Protein AF-A0AAA9SXL1-F1 (afdb_monomer)

Nearest PDB structures (foldseek):
  8gh6-assembly1_A  TM=6.947E-01  e=5.035E-06  Bombyx mori
  8ibx-assembly1_C  TM=6.798E-01  e=5.685E-06  Bombyx mori
  8c8j-assembly1_A  TM=7.214E-01  e=6.854E-05  Homo sapiens
  8uw3-assembly1_A  TM=7.586E-01  e=1.811E-04  Homo sapiens

Sequence (238 aa):
MGIADHPLCLLRNLYAGQEATVRTGHGTKDWFKIGKGVCQGCILSPCLFNLYSEYIMRNVGLDEAQAGIKIARRNINNLRYTDDTTLMSKSEQELKSLLMKMKEESEKVGLKLNIQKTKIMASGPITSWQIDGDTMETMTDLIFLGSQITADGDCSREIKRQLLLGRKAMTNLDSILKSRDITLLTKVCIVKAMVFPVVMCGHESWTIKKAERRRIDAFEQRYWRRLLRVPWTARRSN

Foldseek 3Di:
DPDDVVVVVVVCVVQPFDKDWDQDPVGIDDIDTDDDAFDPPDPCRQVVQVVVLVVLVVQLVPQVDPFADQDPNDGDQWDDDRPDIDGDGPDPVSSVSSVVSSQVSCVVVPHHDPQAPDADEALDDDDWDDDPNDTHHYDQWDQDPNAIAGNPRACPVRLVVLLVVLVVQCVVCLCVLPDPVDDLVVVVVCSVVGRVCSNCPPVVSDPQDPVSVVVVVVSVVVVVCSSVVNDPPDDDDD

pLDDT: mean 89.35, std 6.6, range [50.59, 96.0]

Secondary structure (DSSP, 8-state):
--S-HHHHHHHHHHHTT-EE--EETTEE---EE--SS--TT-TTHHHHHHHHHHHHHHHTTTTT-S-SEEETTEEE-EEEETTEEEE--SSHHHHHHHHHHHHHHHHHHT----TTT-EE--SS--PPPEETTEEPEE-SEEEETTEEEETT--THHHHHHHHHHHHHHHHHTHHHHH-SSS-HHHHHHHHHHHTHHHHTTTGGG----HHHHHHHHHHHHHHHHHHTT--TT-----

Solvent-accessible surface area (backbone atoms only — not comparable to full-atom values): 14483 Å² total; per-residue (Å²): 125,100,66,65,67,64,66,54,50,54,54,47,60,69,61,53,88,34,69,47,61,58,76,52,100,92,45,71,54,73,76,44,73,58,89,77,85,68,58,86,91,44,89,59,30,64,58,53,50,50,54,52,53,50,53,37,48,58,72,48,37,56,90,76,42,86,56,23,43,78,54,97,92,39,77,44,35,68,49,76,55,93,89,52,71,47,76,42,44,83,46,71,69,46,39,51,51,52,51,53,41,47,45,55,45,31,46,78,76,70,46,77,81,58,61,91,77,49,70,44,72,55,77,60,94,76,79,92,46,69,58,97,84,45,70,52,49,75,44,64,61,47,77,55,97,88,38,59,48,40,39,86,67,60,39,68,63,34,54,54,50,26,51,49,51,23,51,50,49,49,58,76,39,41,69,65,59,66,38,85,88,53,53,69,68,60,48,51,50,50,42,60,68,63,25,46,56,53,43,53,58,67,51,91,78,50,73,79,46,78,70,52,49,53,50,52,52,51,51,52,50,53,49,55,28,56,67,72,69,48,60,88,85,59,90,73,80,134

Radius of gyration: 24.69 Å; Cα contacts (8 Å, |Δi|>4): 203; chains: 1; bounding box: 68×57×62 Å

Structure (mmCIF, N/CA/C/O backbone):
data_AF-A0AAA9SXL1-F1
#
_entry.id   AF-A0AAA9SXL1-F1
#
loop_
_atom_site.group_PDB
_atom_site.id
_atom_site.type_symbol
_atom_site.label_atom_id
_atom_site.label_alt_id
_atom_site.label_comp_id
_atom_site.label_asym_id
_atom_site.label_entity_id
_atom_site.label_seq_id
_atom_site.pdbx_PDB_ins_code
_atom_site.Cartn_x
_atom_site.Cartn_y
_atom_site.Cartn_z
_atom_site.occupancy
_atom_site.B_iso_or_equiv
_atom_site.auth_seq_id
_atom_site.auth_comp_id
_atom_site.auth_asym_id
_atom_site.auth_atom_id
_atom_site.pdbx_PDB_model_num
ATOM 1 N N . MET A 1 1 ? -33.166 4.886 7.037 1.00 53.75 1 MET A N 1
ATOM 2 C CA . MET A 1 1 ? -32.030 4.736 6.099 1.00 53.75 1 MET A CA 1
ATOM 3 C C . MET A 1 1 ? -32.622 4.630 4.704 1.00 53.75 1 MET A C 1
ATOM 5 O O . MET A 1 1 ? -33.442 3.753 4.503 1.00 53.75 1 MET A O 1
ATOM 9 N N . GLY A 1 2 ? -32.317 5.548 3.784 1.00 75.62 2 GLY A N 1
ATOM 10 C CA . GLY A 1 2 ? -32.971 5.646 2.465 1.00 75.62 2 GLY A CA 1
ATOM 11 C C . GLY A 1 2 ? -32.569 4.572 1.443 1.00 75.62 2 GLY A C 1
ATOM 12 O O . GLY A 1 2 ? -32.415 4.891 0.271 1.00 75.62 2 GLY A O 1
ATOM 13 N N . ILE A 1 3 ? -32.343 3.328 1.874 1.00 80.69 3 ILE A N 1
ATOM 14 C CA . ILE A 1 3 ? -32.018 2.190 1.002 1.00 80.69 3 ILE A CA 1
ATOM 15 C C . ILE A 1 3 ? -33.253 1.291 0.943 1.00 80.69 3 ILE A C 1
ATOM 17 O O . ILE A 1 3 ? -33.817 0.970 1.984 1.00 80.69 3 ILE A O 1
ATOM 21 N N . ALA A 1 4 ? -33.670 0.896 -0.261 1.00 88.06 4 ALA A N 1
ATOM 22 C CA . ALA A 1 4 ? -34.795 -0.018 -0.440 1.00 88.06 4 ALA A CA 1
ATOM 23 C C . ALA A 1 4 ? -34.515 -1.397 0.191 1.00 88.06 4 ALA A C 1
ATOM 25 O O . ALA A 1 4 ? -33.375 -1.869 0.202 1.00 88.06 4 ALA A O 1
ATOM 26 N N . ASP A 1 5 ? -35.563 -2.081 0.652 1.00 88.88 5 ASP A N 1
ATOM 27 C CA . ASP A 1 5 ? -35.436 -3.383 1.325 1.00 88.88 5 ASP A CA 1
ATOM 28 C C . ASP A 1 5 ? -34.897 -4.488 0.409 1.00 88.88 5 ASP A C 1
ATOM 30 O O . ASP A 1 5 ? -34.210 -5.409 0.856 1.00 88.88 5 ASP A O 1
ATOM 34 N N . HIS A 1 6 ? -35.171 -4.391 -0.892 1.00 91.88 6 HIS A N 1
ATOM 35 C CA . HIS A 1 6 ? -34.788 -5.409 -1.864 1.00 91.88 6 HIS A CA 1
ATOM 36 C C . HIS A 1 6 ? -33.255 -5.626 -1.951 1.00 91.88 6 HIS A C 1
ATOM 38 O O . HIS A 1 6 ? -32.817 -6.765 -1.764 1.00 91.88 6 HIS A O 1
ATOM 44 N N . PRO A 1 7 ? -32.409 -4.586 -2.127 1.00 88.69 7 PRO A N 1
ATOM 45 C CA . PRO A 1 7 ? -30.951 -4.711 -2.022 1.00 88.69 7 PRO A CA 1
ATOM 46 C C . PRO A 1 7 ? -30.450 -5.327 -0.710 1.00 88.69 7 PRO A C 1
ATOM 48 O O . PRO A 1 7 ? -29.524 -6.138 -0.722 1.00 88.69 7 PRO A O 1
ATOM 51 N N . LEU A 1 8 ? -31.061 -4.971 0.426 1.00 89.31 8 LEU A N 1
ATOM 52 C CA . LEU A 1 8 ? -30.680 -5.520 1.731 1.00 89.31 8 LEU A CA 1
ATOM 53 C C . LEU A 1 8 ? -31.007 -7.011 1.828 1.00 89.31 8 LEU A C 1
ATOM 55 O O . LEU A 1 8 ? -30.216 -7.778 2.375 1.00 89.31 8 LEU A O 1
ATOM 59 N N . CYS A 1 9 ? -32.143 -7.431 1.271 1.00 91.69 9 CYS A N 1
ATOM 60 C CA . CYS A 1 9 ? -32.518 -8.836 1.184 1.00 91.69 9 CYS A CA 1
ATOM 61 C C . CYS A 1 9 ? -31.519 -9.628 0.328 1.00 91.69 9 CYS A C 1
ATOM 63 O O . CYS A 1 9 ? -31.032 -10.664 0.772 1.00 91.69 9 CYS A O 1
ATOM 65 N N . LEU A 1 10 ? -31.135 -9.105 -0.843 1.00 90.81 10 LEU A N 1
ATOM 66 C CA . LEU A 1 10 ? -30.128 -9.738 -1.703 1.00 90.81 10 LEU A CA 1
ATOM 67 C C . LEU A 1 10 ? -28.778 -9.892 -0.994 1.00 90.81 10 LEU A C 1
ATOM 69 O O . LEU A 1 10 ? -28.189 -10.970 -1.027 1.00 90.81 10 LEU A O 1
ATOM 73 N N . LEU A 1 11 ? -28.308 -8.844 -0.312 1.00 90.12 11 LEU A N 1
ATOM 74 C CA . LEU A 1 11 ? -27.062 -8.897 0.456 1.00 90.12 11 LEU A CA 1
ATOM 75 C C . LEU A 1 11 ? -27.144 -9.901 1.609 1.00 90.12 11 LEU A C 1
ATOM 77 O O . LEU A 1 11 ? -26.219 -10.686 1.800 1.00 90.12 11 LEU A O 1
ATOM 81 N N . ARG A 1 12 ? -28.250 -9.921 2.361 1.00 90.88 12 ARG A N 1
ATOM 82 C CA . ARG A 1 12 ? -28.454 -10.908 3.431 1.00 90.88 12 ARG A CA 1
ATOM 83 C C . ARG A 1 12 ? -28.437 -12.327 2.885 1.00 90.88 12 ARG A C 1
ATOM 85 O O . ARG A 1 12 ? -27.736 -13.159 3.441 1.00 90.88 12 ARG A O 1
ATOM 92 N N . ASN A 1 13 ? -29.139 -12.583 1.786 1.00 90.12 13 ASN A N 1
ATOM 93 C CA . ASN A 1 13 ? -29.185 -13.906 1.168 1.00 90.12 13 ASN A CA 1
ATOM 94 C C . ASN A 1 13 ? -27.825 -14.329 0.605 1.00 90.12 13 ASN A C 1
ATOM 96 O O . ASN A 1 13 ? -27.502 -15.509 0.644 1.00 90.12 13 ASN A O 1
ATOM 100 N N . LEU A 1 14 ? -27.012 -13.380 0.127 1.00 88.69 14 LEU A N 1
ATOM 101 C CA . LEU A 1 14 ? -25.657 -13.669 -0.333 1.00 88.69 14 LEU A CA 1
ATOM 102 C C . LEU A 1 14 ? -24.770 -14.193 0.804 1.00 88.69 14 LEU A C 1
ATOM 104 O O . LEU A 1 14 ? -23.972 -15.092 0.563 1.00 88.69 14 LEU A O 1
ATOM 108 N N . TYR A 1 15 ? -24.896 -13.636 2.013 1.00 89.56 15 TYR A N 1
ATOM 109 C CA . TYR A 1 15 ? -24.041 -13.958 3.165 1.00 89.56 15 TYR A CA 1
ATOM 110 C C . TYR A 1 15 ? -24.651 -14.954 4.165 1.00 89.56 15 TYR A C 1
ATOM 112 O O . TYR A 1 15 ? -23.931 -15.503 4.999 1.00 89.56 15 TYR A O 1
ATOM 120 N N . ALA A 1 16 ? -25.956 -15.209 4.108 1.00 91.06 16 ALA A N 1
ATOM 121 C CA . ALA A 1 16 ? -26.626 -16.138 5.009 1.00 91.06 16 ALA A CA 1
ATOM 122 C C . ALA A 1 16 ? -26.302 -17.595 4.652 1.00 91.06 16 ALA A C 1
ATOM 124 O O . ALA A 1 16 ? -26.414 -18.001 3.500 1.00 91.06 16 ALA A O 1
ATOM 125 N N . GLY A 1 17 ? -25.941 -18.396 5.660 1.00 89.88 17 GLY A N 1
ATOM 126 C CA . GLY A 1 17 ? -25.770 -19.844 5.500 1.00 89.88 17 GLY A CA 1
ATOM 127 C C . GLY A 1 17 ? -24.657 -20.249 4.532 1.00 89.88 17 GLY A C 1
ATOM 128 O O . GLY A 1 17 ? -24.742 -21.318 3.938 1.00 89.88 17 GLY A O 1
ATOM 129 N N . GLN A 1 18 ? -23.637 -19.406 4.352 1.00 90.38 18 GLN A N 1
ATOM 130 C CA . GLN A 1 18 ? -22.542 -19.690 3.432 1.00 90.38 18 GLN A CA 1
ATOM 131 C C . GLN A 1 18 ? -21.743 -20.926 3.851 1.00 90.38 18 GLN A C 1
ATOM 133 O O . GLN A 1 18 ? -21.364 -21.086 5.014 1.00 90.38 18 GLN A O 1
ATOM 138 N N . GLU A 1 19 ? -21.412 -21.752 2.864 1.00 93.19 19 GLU A N 1
ATOM 139 C CA . GLU A 1 19 ? -20.510 -22.891 2.991 1.00 93.19 19 GLU A CA 1
ATOM 140 C C . GLU A 1 19 ? -19.410 -22.784 1.933 1.00 93.19 19 GLU A C 1
ATOM 142 O O . GLU A 1 19 ? -19.622 -22.267 0.836 1.00 93.19 19 GLU A O 1
ATOM 147 N N . ALA A 1 20 ? -18.211 -23.246 2.271 1.00 91.44 20 ALA A N 1
ATOM 148 C CA . ALA A 1 20 ? -17.075 -23.284 1.366 1.00 91.44 20 ALA A CA 1
ATOM 149 C C . ALA A 1 20 ? -16.308 -24.595 1.506 1.00 91.44 20 ALA A C 1
ATOM 151 O O . ALA A 1 20 ? -16.396 -25.294 2.510 1.00 91.44 20 ALA A O 1
ATOM 152 N N . THR A 1 21 ? -15.524 -24.911 0.482 1.00 94.00 21 THR A N 1
ATOM 153 C CA . THR A 1 21 ? -14.559 -26.009 0.488 1.00 94.00 21 THR A CA 1
ATOM 154 C C . THR A 1 21 ? -13.267 -25.552 -0.185 1.00 94.00 21 THR A C 1
ATOM 156 O O . THR A 1 21 ? -13.263 -24.639 -1.015 1.00 94.00 21 THR A O 1
ATOM 159 N N . VAL A 1 22 ? -12.148 -26.180 0.176 1.00 93.50 22 VAL A N 1
ATOM 160 C CA . VAL A 1 22 ? -10.843 -25.918 -0.434 1.00 93.50 22 VAL A CA 1
ATOM 161 C C . VAL A 1 22 ? -10.557 -26.979 -1.490 1.00 93.50 22 VAL A C 1
ATOM 163 O O . VAL A 1 22 ? -10.407 -28.161 -1.173 1.00 93.50 22 VAL A O 1
ATOM 166 N N . ARG A 1 23 ? -10.417 -26.548 -2.746 1.00 94.62 23 ARG A N 1
ATOM 167 C CA . ARG A 1 23 ? -9.940 -27.397 -3.843 1.00 94.62 23 ARG A CA 1
ATOM 168 C C . ARG A 1 23 ? -8.426 -27.274 -3.980 1.00 94.62 23 ARG A C 1
ATOM 170 O O . ARG A 1 23 ? -7.906 -26.186 -4.213 1.00 94.62 23 ARG A O 1
ATOM 177 N N . THR A 1 24 ? -7.731 -28.397 -3.861 1.00 94.44 24 THR A N 1
ATOM 178 C CA . THR A 1 24 ? -6.275 -28.512 -4.020 1.00 94.44 24 THR A CA 1
ATOM 179 C C . THR A 1 24 ? -5.938 -29.398 -5.222 1.00 94.44 24 THR A C 1
ATOM 181 O O . THR A 1 24 ? -6.826 -30.030 -5.794 1.00 94.44 24 THR A O 1
ATOM 184 N N . GLY A 1 25 ? -4.656 -29.500 -5.591 1.00 93.25 25 GLY A N 1
ATOM 185 C CA . GLY A 1 25 ? -4.208 -30.451 -6.620 1.00 93.25 25 GLY A CA 1
ATOM 186 C C . GLY A 1 25 ? -4.451 -31.926 -6.263 1.00 93.25 25 GLY A C 1
ATOM 187 O O . GLY A 1 25 ? -4.446 -32.770 -7.150 1.00 93.25 25 GLY A O 1
ATOM 188 N N . HIS A 1 26 ? -4.709 -32.232 -4.986 1.00 93.00 26 HIS A N 1
ATOM 189 C CA . HIS A 1 26 ? -5.001 -33.582 -4.489 1.00 93.00 26 HIS A CA 1
ATOM 190 C C . HIS A 1 26 ? -6.505 -33.855 -4.308 1.00 93.00 26 HIS A C 1
ATOM 192 O O . HIS A 1 26 ? -6.870 -34.902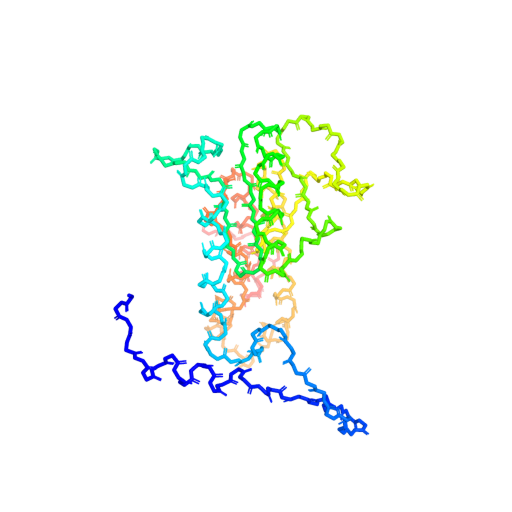 -3.785 1.00 93.00 26 HIS A O 1
ATOM 198 N N . GLY A 1 27 ? -7.377 -32.922 -4.713 1.00 94.06 27 GLY A N 1
ATOM 199 C CA . GLY A 1 27 ? -8.831 -33.054 -4.602 1.00 94.06 27 GLY A CA 1
ATOM 200 C C . GLY A 1 27 ? -9.503 -31.947 -3.787 1.00 94.06 27 GLY A C 1
ATOM 201 O O . GLY A 1 27 ? -8.869 -30.977 -3.350 1.00 94.06 27 GLY A O 1
ATOM 202 N N . THR A 1 28 ? -10.816 -32.093 -3.617 1.00 95.56 28 THR A N 1
ATOM 203 C CA . THR A 1 28 ? -11.690 -31.176 -2.872 1.00 95.56 28 THR A CA 1
ATOM 204 C C . THR A 1 28 ? -11.857 -31.674 -1.440 1.00 95.56 28 THR A C 1
ATOM 206 O O . THR A 1 28 ? -12.103 -32.858 -1.232 1.00 95.56 28 THR A O 1
ATOM 209 N N . LYS A 1 29 ? -11.699 -30.781 -0.459 1.00 94.75 29 LYS A N 1
ATOM 210 C CA . LYS A 1 29 ? -11.903 -31.097 0.963 1.00 94.75 29 LYS A CA 1
ATOM 211 C C . LYS A 1 29 ? -13.389 -31.086 1.345 1.00 94.75 29 LYS A C 1
ATOM 213 O O . LYS A 1 29 ? -14.248 -30.728 0.539 1.00 94.75 29 LYS A O 1
ATOM 218 N N . ASP A 1 30 ? -13.681 -31.424 2.592 1.00 95.50 30 ASP A N 1
ATOM 219 C CA . ASP A 1 30 ? -15.030 -31.313 3.141 1.00 95.50 30 ASP A CA 1
ATOM 220 C C . ASP A 1 30 ? -15.519 -29.860 3.175 1.00 95.50 30 ASP A C 1
ATOM 222 O O . ASP A 1 30 ? -14.735 -28.904 3.250 1.00 95.50 30 ASP A O 1
ATOM 226 N N . TRP A 1 31 ? -16.839 -29.707 3.108 1.00 95.69 31 TRP A N 1
ATOM 227 C CA . TRP A 1 31 ? -17.502 -28.417 3.238 1.00 95.69 31 TRP A CA 1
ATOM 228 C C . TRP A 1 31 ? -17.459 -27.922 4.684 1.00 95.69 31 TRP A C 1
ATOM 230 O O . TRP A 1 31 ? -17.621 -28.690 5.631 1.00 95.69 31 TRP A O 1
ATOM 240 N N . PHE A 1 32 ? -17.274 -26.618 4.855 1.00 94.50 32 PHE A N 1
ATOM 241 C CA . PHE A 1 32 ? -17.325 -25.940 6.144 1.00 94.50 32 PHE A CA 1
ATOM 242 C C . PHE A 1 32 ? -18.140 -24.651 6.041 1.00 94.50 32 PHE A C 1
ATOM 244 O O . PHE A 1 32 ? -18.159 -23.986 5.005 1.00 94.50 32 PHE A O 1
ATOM 251 N N . LYS A 1 33 ? -18.800 -24.274 7.137 1.00 93.75 33 LYS A N 1
ATOM 252 C CA . LYS A 1 33 ? -19.603 -23.047 7.206 1.00 93.75 33 LYS A CA 1
ATOM 253 C C . LYS A 1 33 ? -18.720 -21.812 7.348 1.00 93.75 33 LYS A C 1
ATOM 255 O O . LYS A 1 33 ? -17.809 -21.781 8.176 1.00 93.75 33 LYS A O 1
ATOM 260 N N . ILE A 1 34 ? -19.034 -20.766 6.590 1.00 90.44 34 ILE A N 1
ATOM 261 C CA . ILE A 1 34 ? -18.436 -19.440 6.747 1.00 90.44 34 ILE A CA 1
ATOM 262 C C . ILE A 1 34 ? -19.278 -18.667 7.761 1.00 90.44 34 ILE A C 1
ATOM 264 O O . ILE A 1 34 ? -20.427 -18.323 7.503 1.00 90.44 34 ILE A O 1
ATOM 268 N N . GLY A 1 35 ? -18.701 -18.398 8.935 1.00 86.81 35 GLY A N 1
ATOM 269 C CA . GLY A 1 35 ? -19.389 -17.656 9.997 1.00 86.81 35 GLY A CA 1
ATOM 270 C C . GLY A 1 35 ? -19.151 -16.144 9.979 1.00 86.81 35 GLY A C 1
ATOM 271 O O . GLY A 1 35 ? -19.994 -15.389 10.454 1.00 86.81 35 GLY A O 1
ATOM 272 N N . LYS A 1 36 ? -17.992 -15.687 9.487 1.00 86.62 36 LYS A N 1
ATOM 273 C CA . LYS A 1 36 ? -17.578 -14.276 9.511 1.00 86.62 36 LYS A CA 1
ATOM 274 C C . LYS A 1 36 ? -16.711 -13.944 8.301 1.00 86.62 36 LYS A C 1
ATOM 276 O O . LYS A 1 36 ? -15.930 -14.782 7.856 1.00 86.62 36 LYS A O 1
ATOM 281 N N . GLY A 1 37 ? -16.787 -12.692 7.859 1.00 87.56 37 GLY A N 1
ATOM 282 C CA . GLY A 1 37 ? -15.934 -12.135 6.813 1.00 87.56 37 GLY A CA 1
ATOM 283 C C . GLY A 1 37 ? -16.679 -11.823 5.519 1.00 87.56 37 GLY A C 1
ATOM 284 O O . GLY A 1 37 ? -17.864 -12.105 5.365 1.00 87.56 37 GLY A O 1
ATOM 285 N N . VAL A 1 38 ? -15.954 -11.205 4.591 1.00 89.19 38 VAL A N 1
ATOM 286 C CA . VAL A 1 38 ? -16.432 -10.911 3.239 1.00 89.19 38 VAL A CA 1
ATOM 287 C C . VAL A 1 38 ? -15.886 -11.951 2.253 1.00 89.19 38 VAL A C 1
ATOM 289 O O . VAL A 1 38 ? -14.788 -12.474 2.446 1.00 89.19 38 VAL A O 1
ATOM 292 N N . CYS A 1 39 ? -16.627 -12.266 1.189 1.00 87.94 39 CYS A N 1
ATOM 293 C CA . CYS A 1 39 ? -16.196 -13.240 0.187 1.00 87.94 39 CYS A CA 1
ATOM 294 C C . CYS A 1 39 ? -15.010 -12.708 -0.628 1.00 87.94 39 CYS A C 1
ATOM 296 O O . CYS A 1 39 ? -15.167 -11.842 -1.490 1.00 87.94 39 CYS A O 1
ATOM 298 N N . GLN A 1 40 ? -13.814 -13.249 -0.408 1.00 85.81 40 GLN A N 1
ATOM 299 C CA . GLN A 1 40 ? -12.650 -12.878 -1.213 1.00 85.81 40 GLN A CA 1
ATOM 300 C C . GLN A 1 40 ? -12.898 -13.182 -2.700 1.00 85.81 40 GLN A C 1
ATOM 302 O O . GLN A 1 40 ? -13.374 -14.257 -3.056 1.00 85.81 40 GLN A O 1
ATOM 307 N N . GLY A 1 41 ? -12.610 -12.207 -3.565 1.00 87.50 41 GLY A N 1
ATOM 308 C CA . GLY A 1 41 ? -12.888 -12.279 -5.005 1.00 87.50 41 GLY A CA 1
ATOM 309 C C . GLY A 1 41 ? -14.279 -11.785 -5.425 1.00 87.50 41 GLY A C 1
ATOM 310 O O . GLY A 1 41 ? -14.507 -11.580 -6.614 1.00 87.50 41 GLY A O 1
ATOM 311 N N . CYS A 1 42 ? -15.198 -11.528 -4.488 1.00 89.75 42 CYS A N 1
ATOM 312 C CA . CYS A 1 42 ? -16.480 -10.900 -4.806 1.00 89.75 42 CYS A CA 1
ATOM 313 C C . CYS A 1 42 ? -16.312 -9.391 -5.042 1.00 89.75 42 CYS A C 1
ATOM 315 O O . CYS A 1 42 ? -15.722 -8.686 -4.224 1.00 89.75 42 CYS A O 1
ATOM 317 N N . ILE A 1 43 ? -16.916 -8.881 -6.121 1.00 91.75 43 ILE A N 1
ATOM 318 C CA . ILE A 1 43 ? -16.856 -7.467 -6.537 1.00 91.75 43 ILE A CA 1
ATOM 319 C C . ILE A 1 43 ? -17.394 -6.522 -5.446 1.00 91.75 43 ILE A C 1
ATOM 321 O O . ILE A 1 43 ? -16.907 -5.405 -5.296 1.00 91.75 43 ILE A O 1
ATOM 325 N N . LEU A 1 44 ? -18.370 -6.972 -4.649 1.00 91.12 44 LEU A N 1
ATOM 326 C CA . LEU A 1 44 ? -18.978 -6.169 -3.580 1.00 91.12 44 LEU A CA 1
ATOM 327 C C . LEU A 1 44 ? -18.171 -6.168 -2.279 1.00 91.12 44 LEU A C 1
ATOM 329 O O . LEU A 1 44 ? -18.329 -5.262 -1.462 1.00 91.12 44 LEU A O 1
ATOM 333 N N . SER A 1 45 ? -17.312 -7.166 -2.069 1.00 91.56 45 SER A N 1
ATOM 334 C CA . SER A 1 45 ? -16.619 -7.351 -0.791 1.00 91.56 45 SER A CA 1
ATOM 335 C C . SER A 1 45 ? -15.722 -6.175 -0.391 1.00 91.56 45 SER A C 1
ATOM 337 O O . SER A 1 45 ? -15.789 -5.787 0.775 1.00 91.56 45 SER A O 1
ATOM 339 N N . PRO A 1 46 ? -14.967 -5.528 -1.305 1.00 91.69 46 PRO A N 1
ATOM 340 C CA . PRO A 1 46 ? -14.227 -4.310 -0.973 1.00 91.69 46 PRO A CA 1
ATOM 341 C C . PRO A 1 46 ? -15.128 -3.167 -0.484 1.00 91.69 46 PRO A C 1
ATOM 343 O O . PRO A 1 46 ? -14.798 -2.487 0.483 1.00 91.69 46 PRO A O 1
ATOM 346 N N . CYS A 1 47 ? -16.292 -2.972 -1.113 1.00 91.12 47 CYS A N 1
ATOM 347 C CA . CYS A 1 47 ? -17.232 -1.917 -0.730 1.00 91.12 47 CYS A CA 1
ATOM 348 C C . CYS A 1 47 ? -17.851 -2.188 0.649 1.00 91.12 47 CYS A C 1
ATOM 350 O O . CYS A 1 47 ? -17.895 -1.301 1.501 1.00 91.12 47 CYS A O 1
ATOM 352 N N . LEU A 1 48 ? -18.264 -3.434 0.896 1.00 90.81 48 LEU A N 1
ATOM 353 C CA . LEU A 1 48 ? -18.818 -3.854 2.184 1.00 90.81 48 LEU A CA 1
ATOM 354 C C . LEU A 1 48 ? -17.788 -3.743 3.310 1.00 90.81 48 LEU A C 1
ATOM 356 O O . LEU A 1 48 ? -18.120 -3.270 4.395 1.00 90.81 48 LEU A O 1
ATOM 360 N N . PHE A 1 49 ? -16.537 -4.123 3.045 1.00 90.19 49 PHE A N 1
ATOM 361 C CA . PHE A 1 49 ? -15.454 -3.956 4.006 1.00 90.19 49 PHE A CA 1
ATOM 362 C C . PHE A 1 49 ? -15.204 -2.477 4.318 1.00 90.19 49 PHE A C 1
ATOM 364 O O . PHE A 1 49 ? -15.111 -2.114 5.484 1.00 90.19 49 PHE A O 1
ATOM 371 N N . ASN A 1 50 ? -15.184 -1.603 3.307 1.00 91.25 50 ASN A N 1
ATOM 372 C CA . ASN A 1 50 ? -15.024 -0.164 3.523 1.00 91.25 50 ASN A CA 1
ATOM 373 C C . ASN A 1 50 ? -16.171 0.437 4.346 1.00 91.25 50 ASN A C 1
ATOM 375 O O . ASN A 1 50 ? -15.910 1.231 5.245 1.00 91.25 50 ASN A O 1
ATOM 379 N N . LEU A 1 51 ? -17.423 0.045 4.077 1.00 90.38 51 LEU A N 1
ATOM 380 C CA . LEU A 1 51 ? -18.586 0.479 4.860 1.00 90.38 51 LEU A CA 1
ATOM 381 C C . LEU A 1 51 ? -18.438 0.079 6.333 1.00 90.38 51 LEU A C 1
ATOM 383 O O . LEU A 1 51 ? -18.696 0.871 7.236 1.00 90.38 51 LEU A O 1
ATOM 387 N N . TYR A 1 52 ? -18.009 -1.157 6.563 1.00 89.38 52 TYR A N 1
ATOM 388 C CA . TYR A 1 52 ? -17.823 -1.707 7.893 1.00 89.38 52 TYR A CA 1
ATOM 389 C C . TYR A 1 52 ? -16.662 -1.036 8.643 1.00 89.38 52 TYR A C 1
ATOM 391 O O . TYR A 1 52 ? -16.816 -0.638 9.795 1.00 89.38 52 TYR A O 1
ATOM 399 N N . SER A 1 53 ? -15.528 -0.827 7.976 1.00 90.00 53 SER A N 1
ATOM 400 C CA . SER A 1 53 ? -14.395 -0.078 8.526 1.00 90.00 53 SER A CA 1
ATOM 401 C C . SER A 1 53 ? -14.774 1.369 8.835 1.00 90.00 53 SER A C 1
ATOM 403 O O . SER A 1 53 ? -14.397 1.893 9.876 1.00 90.00 53 SER A O 1
ATOM 405 N N . GLU A 1 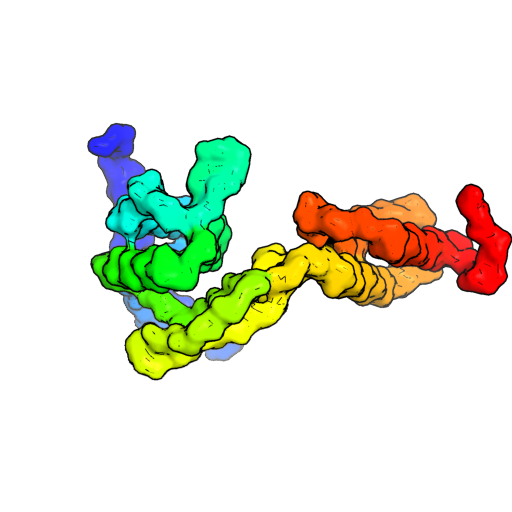54 ? -15.555 2.025 7.977 1.00 90.31 54 GLU A N 1
ATOM 406 C CA . GLU A 1 54 ? -16.052 3.381 8.223 1.00 90.31 54 GLU A CA 1
ATOM 407 C C . GLU A 1 54 ? -16.986 3.451 9.439 1.00 90.31 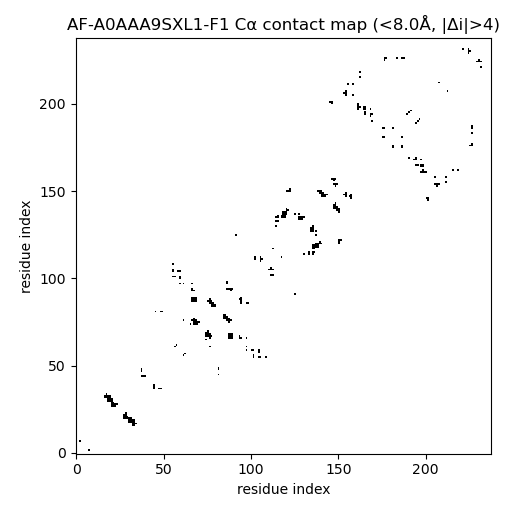54 GLU A C 1
ATOM 409 O O . GLU A 1 54 ? -16.884 4.389 10.226 1.00 90.31 54 GLU A O 1
ATOM 414 N N . TYR A 1 55 ? -17.842 2.444 9.642 1.00 91.06 55 TYR A N 1
ATOM 415 C CA . TYR A 1 55 ? -18.666 2.338 10.848 1.00 91.06 55 TYR A CA 1
ATOM 416 C C . TYR A 1 55 ? -17.810 2.307 12.125 1.00 91.06 55 TYR A C 1
ATOM 418 O O . TYR A 1 55 ? -18.076 3.068 13.054 1.00 91.06 55 TYR A O 1
ATOM 426 N N . ILE A 1 56 ? -16.738 1.505 12.144 1.00 90.25 56 ILE A N 1
ATOM 427 C CA . ILE A 1 56 ? -15.797 1.461 13.276 1.00 90.25 56 ILE A CA 1
ATOM 428 C C . ILE A 1 56 ? -15.164 2.837 13.491 1.00 90.25 56 ILE A C 1
ATOM 430 O O . ILE A 1 56 ? -15.167 3.350 14.605 1.00 90.25 56 ILE A O 1
ATOM 434 N N . MET A 1 57 ? -14.656 3.468 12.430 1.00 88.56 57 MET A N 1
ATOM 435 C CA . MET A 1 57 ? -13.933 4.742 12.542 1.00 88.56 57 MET A CA 1
ATOM 436 C C . MET A 1 57 ? -14.808 5.885 13.062 1.00 88.56 57 MET A C 1
ATOM 438 O O . MET A 1 57 ? -14.325 6.729 13.819 1.00 88.56 57 MET A O 1
ATOM 442 N N . ARG A 1 58 ? -16.099 5.890 12.710 1.00 89.31 58 ARG A N 1
ATOM 443 C CA . ARG A 1 58 ? -17.073 6.843 13.259 1.00 89.31 58 ARG A CA 1
ATOM 444 C C . ARG A 1 58 ? -17.313 6.618 14.745 1.00 89.31 58 ARG A C 1
ATOM 446 O O . ARG A 1 58 ? -17.336 7.586 15.496 1.00 89.31 58 ARG A O 1
ATOM 453 N N . ASN A 1 59 ? -17.415 5.363 15.177 1.00 89.69 59 ASN A N 1
ATOM 454 C CA . ASN A 1 59 ? -17.607 5.036 16.590 1.00 89.69 59 ASN A CA 1
ATOM 455 C C . AS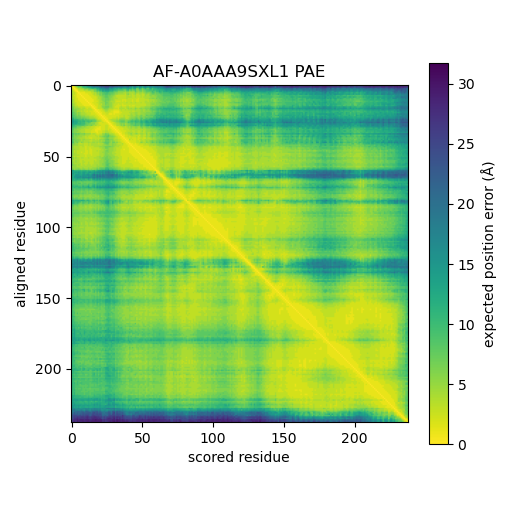N A 1 59 ? -16.364 5.320 17.444 1.00 89.69 59 ASN A C 1
ATOM 457 O O . ASN A 1 59 ? -16.494 5.691 18.605 1.00 89.69 59 ASN A O 1
ATOM 461 N N . VAL A 1 60 ? -15.161 5.226 16.866 1.00 87.12 60 VAL A N 1
ATOM 462 C CA . VAL A 1 60 ? -13.915 5.652 17.534 1.00 87.12 60 VAL A CA 1
ATOM 463 C C . VAL A 1 60 ? -13.930 7.161 17.838 1.00 87.12 60 VAL A C 1
ATOM 465 O O . VAL A 1 60 ? -13.201 7.623 18.721 1.00 87.12 60 VAL A O 1
ATOM 468 N N . GLY A 1 61 ? -14.759 7.938 17.130 1.00 82.19 61 GLY A N 1
ATOM 469 C CA . GLY A 1 61 ? -14.873 9.384 17.309 1.00 82.19 61 GLY A CA 1
ATOM 470 C C . GLY A 1 61 ? -13.663 10.138 16.758 1.00 82.19 61 GLY A C 1
ATOM 471 O O . GLY A 1 61 ? -13.255 11.153 17.319 1.00 82.19 61 GLY A O 1
ATOM 472 N N . LEU A 1 62 ? -13.048 9.632 15.680 1.00 75.69 62 LEU A N 1
ATOM 473 C CA . LEU A 1 62 ? -11.859 10.252 15.085 1.00 75.69 62 LEU A CA 1
ATOM 474 C C . LEU A 1 62 ? -12.128 11.667 14.561 1.00 75.69 62 LEU A C 1
ATOM 476 O O . LEU A 1 62 ? -11.238 12.508 14.639 1.00 75.69 62 LEU A O 1
ATOM 480 N N . ASP A 1 63 ? -13.332 11.951 14.070 1.00 71.56 63 ASP A N 1
ATOM 481 C CA . ASP A 1 63 ? -13.682 13.280 13.552 1.00 71.56 63 ASP A CA 1
ATOM 482 C C . ASP A 1 63 ? -13.749 14.344 14.662 1.00 71.56 63 ASP A C 1
ATOM 484 O O . ASP A 1 63 ? -13.462 15.518 14.426 1.00 71.56 63 ASP A O 1
ATOM 488 N N . GLU A 1 64 ? -14.072 13.926 15.886 1.00 71.75 64 GLU A N 1
ATOM 489 C CA . GLU A 1 64 ? -14.149 14.783 17.075 1.00 71.75 64 GLU A CA 1
ATOM 490 C C . GLU A 1 64 ? -12.827 14.820 17.856 1.00 71.75 64 GLU A C 1
ATOM 492 O O . GLU A 1 64 ? -12.607 15.688 18.706 1.00 71.75 64 GLU A O 1
ATOM 497 N N . ALA A 1 65 ? -11.916 13.886 17.572 1.00 73.19 65 ALA A N 1
ATOM 498 C CA . ALA A 1 65 ? -10.633 13.808 18.241 1.00 73.19 65 ALA A CA 1
ATOM 499 C C . ALA A 1 65 ? -9.752 15.016 17.878 1.00 73.19 65 ALA A C 1
ATOM 501 O O . ALA A 1 65 ? -9.421 15.259 16.716 1.00 73.19 65 ALA A O 1
ATOM 502 N N . GLN A 1 66 ? -9.285 15.740 18.901 1.00 76.50 66 GLN A N 1
ATOM 503 C CA . GLN A 1 66 ? -8.264 16.782 18.723 1.00 76.50 66 GLN A CA 1
ATOM 504 C C . GLN A 1 66 ? -6.893 16.208 18.331 1.00 76.50 66 GLN A C 1
ATOM 506 O O . GLN A 1 66 ? -6.064 16.926 17.770 1.00 76.50 66 GLN A O 1
ATOM 511 N N . ALA A 1 67 ? -6.677 14.917 18.602 1.00 85.69 67 ALA A N 1
ATOM 512 C CA . ALA A 1 67 ? -5.496 14.165 18.203 1.00 85.69 67 ALA A CA 1
ATOM 513 C C . ALA A 1 67 ? -5.376 14.101 16.672 1.00 85.69 67 ALA A C 1
ATOM 515 O O . ALA A 1 67 ? -6.379 13.972 15.965 1.00 85.69 67 ALA A O 1
ATOM 516 N N . GLY A 1 68 ? -4.150 14.198 16.157 1.00 90.19 68 GLY A N 1
ATOM 517 C CA . GLY A 1 68 ? -3.877 14.243 14.721 1.00 90.19 68 GLY A CA 1
ATOM 518 C C . GLY A 1 68 ? -2.828 15.272 14.306 1.00 90.19 68 GLY A C 1
ATOM 519 O O . GLY A 1 68 ? -2.261 16.020 15.108 1.00 90.19 68 GLY A O 1
ATOM 520 N N . ILE A 1 69 ? -2.565 15.312 13.003 1.00 91.00 69 ILE A N 1
ATOM 521 C CA . ILE A 1 69 ? -1.645 16.242 12.353 1.00 91.00 69 ILE A CA 1
ATOM 522 C C . ILE A 1 69 ? -2.461 17.232 11.519 1.00 91.00 69 ILE A C 1
ATOM 524 O O . ILE A 1 69 ? -3.263 16.846 10.671 1.00 91.00 69 ILE A O 1
ATOM 528 N N . LYS A 1 70 ? -2.240 18.535 11.728 1.00 91.31 70 LYS A N 1
ATOM 529 C CA . LYS A 1 70 ? -2.912 19.583 10.947 1.00 91.31 70 LYS A CA 1
ATOM 530 C C . LYS A 1 70 ? -2.184 19.800 9.620 1.00 91.31 70 LYS A C 1
ATOM 532 O O . LYS A 1 70 ? -1.069 20.311 9.622 1.00 91.31 70 LYS A O 1
ATOM 537 N N . ILE A 1 71 ? -2.837 19.484 8.504 1.00 90.06 71 ILE A N 1
ATOM 538 C CA . ILE A 1 71 ? -2.343 19.711 7.138 1.00 90.06 71 ILE A CA 1
ATOM 539 C C . ILE A 1 71 ? -3.378 20.540 6.380 1.00 90.06 71 ILE A C 1
ATOM 541 O O . ILE A 1 71 ? -4.552 20.186 6.345 1.00 90.06 71 ILE A O 1
ATOM 545 N N . ALA A 1 72 ? -2.965 21.668 5.790 1.00 89.00 72 ALA A N 1
ATOM 546 C CA . ALA A 1 72 ? -3.841 22.546 5.001 1.00 89.00 72 ALA A CA 1
ATOM 547 C C . ALA A 1 72 ? -5.200 22.852 5.682 1.00 89.00 72 ALA A C 1
ATOM 549 O O . ALA A 1 72 ? -6.256 22.794 5.056 1.00 89.00 72 ALA A O 1
ATOM 550 N N . ARG A 1 73 ? -5.164 23.174 6.988 1.00 86.88 73 ARG A N 1
ATOM 551 C CA . ARG A 1 73 ? -6.327 23.448 7.869 1.00 86.88 73 ARG A CA 1
ATOM 552 C C . ARG A 1 73 ? -7.228 22.249 8.197 1.00 86.88 73 ARG A C 1
ATOM 554 O O . ARG A 1 73 ? -8.198 22.427 8.925 1.00 86.88 73 ARG A O 1
ATOM 561 N N . ARG A 1 74 ? -6.908 21.042 7.732 1.00 88.62 74 ARG A N 1
ATOM 562 C CA . ARG A 1 74 ? -7.607 19.804 8.101 1.00 88.62 74 ARG A CA 1
ATOM 563 C C . ARG A 1 74 ? -6.809 19.043 9.149 1.00 88.62 74 ARG A C 1
ATOM 565 O O . ARG A 1 74 ? -5.583 19.015 9.079 1.00 88.62 74 ARG A O 1
ATOM 572 N N . ASN A 1 75 ? -7.492 18.450 10.121 1.00 89.31 75 ASN A N 1
ATOM 573 C CA . ASN A 1 75 ? -6.864 17.518 11.050 1.00 89.31 75 ASN A CA 1
ATOM 574 C C . ASN A 1 75 ? -6.869 16.123 10.419 1.00 89.31 75 ASN A C 1
ATOM 576 O O . ASN A 1 75 ? -7.921 15.655 9.992 1.00 89.31 75 ASN A O 1
ATOM 580 N N . ILE A 1 76 ? -5.707 15.487 10.326 1.00 91.62 76 ILE A N 1
ATOM 581 C CA . ILE A 1 76 ? -5.553 14.141 9.777 1.00 91.62 76 ILE A CA 1
ATOM 582 C C . ILE A 1 76 ? -4.985 13.258 10.880 1.00 91.62 76 ILE A C 1
ATOM 584 O O . ILE A 1 76 ? -3.855 13.458 11.320 1.00 91.62 76 ILE A O 1
ATOM 588 N N . ASN A 1 77 ? -5.769 12.283 11.325 1.00 92.50 77 ASN A N 1
ATOM 589 C CA . ASN A 1 77 ? -5.377 11.339 12.374 1.00 92.50 77 ASN A CA 1
ATOM 590 C C . ASN A 1 77 ? -5.340 9.885 11.903 1.00 92.50 77 ASN A C 1
ATOM 592 O O . ASN A 1 77 ? -4.830 9.031 12.623 1.00 92.50 77 ASN A O 1
ATOM 596 N N . ASN A 1 78 ? -5.839 9.604 10.697 1.00 91.50 78 ASN A N 1
ATOM 597 C CA . ASN A 1 78 ? -5.787 8.283 10.101 1.00 91.50 78 ASN A CA 1
ATOM 598 C C . ASN A 1 78 ? -5.592 8.339 8.578 1.00 91.50 78 ASN A C 1
ATOM 600 O O . ASN A 1 78 ? -6.058 9.267 7.917 1.00 91.50 78 ASN A O 1
ATOM 604 N N . LEU A 1 79 ? -4.921 7.325 8.036 1.00 90.88 79 LEU A N 1
ATOM 605 C CA . LEU A 1 79 ? -4.908 6.963 6.620 1.00 90.88 79 LEU A CA 1
ATOM 606 C C . LEU A 1 79 ? -5.327 5.502 6.517 1.00 90.88 79 LEU A C 1
ATOM 608 O O . LEU A 1 79 ? -4.917 4.682 7.337 1.00 90.88 79 LEU A O 1
ATOM 612 N N . ARG A 1 80 ? -6.157 5.183 5.529 1.00 90.12 80 ARG A N 1
ATOM 613 C CA . ARG A 1 80 ? -6.756 3.857 5.382 1.00 90.12 80 ARG A CA 1
ATOM 614 C C . ARG A 1 80 ? -6.619 3.398 3.943 1.00 90.12 80 ARG A C 1
ATOM 616 O O . ARG A 1 80 ? -7.047 4.103 3.030 1.00 90.12 80 ARG A O 1
ATOM 623 N N . TYR A 1 81 ? -6.040 2.223 3.754 1.00 87.31 81 TYR A N 1
ATOM 624 C CA . TYR A 1 81 ? -5.990 1.542 2.471 1.00 87.31 81 TYR A CA 1
ATOM 625 C C . TYR A 1 81 ? -6.276 0.067 2.711 1.00 87.31 81 TYR A C 1
ATOM 627 O O . TYR A 1 81 ? -5.509 -0.597 3.393 1.00 87.31 81 TYR A O 1
ATOM 635 N N . THR A 1 82 ? -7.401 -0.421 2.186 1.00 82.06 82 THR A N 1
ATOM 636 C CA . THR A 1 82 ? -7.910 -1.764 2.505 1.00 82.06 82 THR A CA 1
ATOM 637 C C . THR A 1 82 ? -7.931 -2.004 4.023 1.00 82.06 82 THR A C 1
ATOM 639 O O . THR A 1 82 ? -8.553 -1.234 4.754 1.00 82.06 82 THR A O 1
ATOM 642 N N . ASP A 1 83 ? -7.295 -3.071 4.490 1.00 80.31 83 ASP A N 1
ATOM 643 C CA . ASP A 1 83 ? -7.093 -3.456 5.882 1.00 80.31 83 ASP A CA 1
ATOM 644 C C . ASP A 1 83 ? -5.943 -2.708 6.581 1.00 80.31 83 ASP A C 1
ATOM 646 O O . ASP A 1 83 ? -5.900 -2.685 7.813 1.00 80.31 83 ASP A O 1
ATOM 650 N N . ASP A 1 84 ? -5.056 -2.041 5.839 1.00 85.94 84 ASP A N 1
ATOM 651 C CA . ASP A 1 84 ? -3.985 -1.231 6.414 1.00 85.94 84 ASP A CA 1
ATOM 652 C C . ASP A 1 84 ? -4.542 0.107 6.917 1.00 85.94 84 ASP A C 1
ATOM 654 O O . ASP A 1 84 ? -5.003 0.965 6.156 1.00 85.94 84 ASP A O 1
ATOM 658 N N . THR A 1 85 ? -4.473 0.307 8.234 1.00 90.44 85 THR A N 1
ATOM 659 C CA . THR A 1 85 ? -4.809 1.577 8.885 1.00 90.44 85 THR A CA 1
ATOM 660 C C . THR A 1 85 ? -3.575 2.160 9.554 1.00 90.44 85 THR A C 1
ATOM 662 O O . THR A 1 85 ? -2.951 1.530 10.406 1.00 90.44 85 THR A O 1
ATOM 665 N N . THR A 1 86 ? -3.242 3.394 9.200 1.00 92.25 86 THR A N 1
ATOM 666 C CA . THR A 1 86 ? -2.179 4.176 9.830 1.00 92.25 86 THR A CA 1
ATOM 667 C C . THR A 1 86 ? -2.807 5.247 10.696 1.00 92.25 86 THR A C 1
ATOM 669 O O . THR A 1 86 ? -3.529 6.091 10.179 1.00 92.25 86 THR A O 1
ATOM 672 N N . LEU A 1 87 ? -2.511 5.238 11.993 1.00 93.06 87 LEU A N 1
ATOM 673 C CA . LEU A 1 87 ? -2.888 6.307 12.915 1.00 93.06 87 LEU A CA 1
ATOM 674 C C . LEU A 1 87 ? -1.736 7.305 13.054 1.00 93.06 87 LEU A C 1
ATOM 676 O O . LEU A 1 87 ? -0.568 6.926 13.007 1.00 93.06 87 LEU A O 1
ATOM 680 N N . MET A 1 88 ? -2.060 8.583 13.223 1.00 92.69 88 MET A N 1
ATOM 681 C CA . MET A 1 88 ? -1.077 9.662 13.319 1.00 92.69 88 MET A CA 1
ATOM 682 C C . MET A 1 88 ? -1.477 10.653 14.406 1.00 92.69 88 MET A C 1
ATOM 684 O O . MET A 1 88 ? -2.639 11.042 14.499 1.00 92.69 88 MET A O 1
ATOM 688 N N . SER A 1 89 ? -0.504 11.107 15.194 1.00 93.00 89 SER A N 1
ATOM 689 C CA . SER A 1 89 ? -0.682 12.223 16.123 1.00 93.00 89 SER A CA 1
ATOM 690 C C . SER A 1 89 ? 0.627 12.968 16.363 1.00 93.00 89 SER A C 1
ATOM 692 O O . SER A 1 89 ? 1.694 12.513 15.954 1.00 93.00 89 SER A O 1
ATOM 694 N N . LYS A 1 90 ? 0.542 14.123 17.028 1.00 92.00 90 LYS A N 1
ATOM 695 C CA . LYS A 1 90 ? 1.706 14.938 17.413 1.00 92.00 90 LYS A CA 1
ATOM 696 C C . LYS A 1 90 ? 2.392 14.444 18.680 1.00 92.00 90 LYS A C 1
ATOM 698 O O . LYS A 1 90 ? 3.574 14.718 18.861 1.00 92.00 90 LYS A O 1
ATOM 703 N N . SER A 1 91 ? 1.654 13.762 19.551 1.00 90.00 91 SER A N 1
ATOM 704 C CA . SER A 1 91 ? 2.184 13.178 20.779 1.00 90.00 91 SER A CA 1
ATOM 705 C C . SER A 1 91 ? 1.966 11.672 20.828 1.00 90.00 91 SER A C 1
ATOM 707 O O . SER A 1 91 ? 0.999 11.128 20.288 1.00 90.00 91 SER A O 1
ATOM 709 N N . GLU A 1 92 ? 2.876 11.005 21.525 1.00 89.62 92 GLU A N 1
ATOM 710 C CA . GLU A 1 92 ? 2.820 9.572 21.789 1.00 89.62 92 GLU A CA 1
ATOM 711 C C . GLU A 1 92 ? 1.591 9.205 22.640 1.00 89.62 92 GLU A C 1
ATOM 713 O O . GLU A 1 92 ? 0.922 8.213 22.360 1.00 89.62 92 GLU A O 1
ATOM 718 N N . GLN A 1 93 ? 1.211 10.053 23.601 1.00 89.06 93 GLN A N 1
ATOM 719 C CA . GLN A 1 93 ? 0.029 9.863 24.444 1.00 89.06 93 GLN A CA 1
ATOM 720 C C . GLN A 1 93 ? -1.272 9.881 23.631 1.00 89.06 93 GLN A C 1
ATOM 722 O O . GLN A 1 93 ? -2.131 9.016 23.812 1.00 89.06 93 GLN A O 1
ATOM 727 N N . GLU A 1 94 ? -1.420 10.841 22.717 1.00 91.06 94 GLU A N 1
ATOM 728 C CA . GLU A 1 94 ? -2.582 10.907 21.827 1.00 91.06 94 GLU A CA 1
ATOM 729 C C . GLU A 1 94 ? -2.635 9.704 20.885 1.00 91.06 94 GLU A C 1
ATOM 731 O O . GLU A 1 94 ? -3.692 9.096 20.734 1.00 91.06 94 GLU A O 1
ATOM 736 N N . LEU A 1 95 ? -1.502 9.325 20.284 1.00 91.69 95 LEU A N 1
ATOM 737 C CA . LEU A 1 95 ? -1.438 8.173 19.384 1.00 91.69 95 LEU A CA 1
ATOM 738 C C . LEU A 1 95 ? -1.800 6.870 20.117 1.00 91.69 95 LEU A C 1
ATOM 740 O O . LEU A 1 95 ? -2.571 6.066 19.590 1.00 91.69 95 LEU A O 1
ATOM 744 N N . LYS A 1 96 ? -1.329 6.694 21.358 1.00 90.38 96 LYS A N 1
ATOM 745 C CA . LYS A 1 96 ? -1.705 5.560 22.214 1.00 90.38 96 LYS A CA 1
ATOM 746 C C . LYS A 1 96 ? -3.202 5.554 22.529 1.00 90.38 96 LYS A C 1
ATOM 748 O O . LYS A 1 96 ? -3.838 4.508 22.444 1.00 90.38 96 LYS A O 1
ATOM 753 N N . SER A 1 97 ? -3.780 6.713 22.847 1.00 90.19 97 SER A N 1
ATOM 754 C CA . SER A 1 97 ? -5.223 6.853 23.086 1.00 90.19 97 SER A CA 1
ATOM 755 C C . SER A 1 97 ? -6.049 6.472 21.851 1.00 90.19 97 SER A C 1
ATOM 757 O O . SER A 1 97 ? -6.993 5.688 21.959 1.00 90.19 97 SER A O 1
ATOM 759 N N . LEU A 1 98 ? -5.657 6.953 20.665 1.00 91.31 98 LEU A N 1
ATOM 760 C CA . LEU A 1 98 ? -6.306 6.602 19.397 1.00 91.31 98 LEU A CA 1
ATOM 761 C C . LEU A 1 98 ? -6.260 5.094 19.129 1.00 91.31 98 LEU A C 1
ATOM 763 O O . LEU A 1 98 ? -7.278 4.501 18.774 1.00 91.31 98 LEU A O 1
ATOM 767 N N . LEU A 1 99 ? -5.099 4.469 19.335 1.00 91.62 99 LEU A N 1
ATOM 768 C CA . LEU A 1 99 ? -4.913 3.037 19.118 1.00 91.62 99 LEU A CA 1
ATOM 769 C C . LEU A 1 99 ? -5.769 2.191 20.071 1.00 91.62 99 LEU A C 1
ATOM 771 O O . LEU A 1 99 ? -6.399 1.231 19.633 1.00 91.62 99 LEU A O 1
ATOM 775 N N . MET A 1 100 ? -5.849 2.570 21.351 1.00 90.62 100 MET A N 1
ATOM 776 C CA . MET A 1 100 ? -6.679 1.867 22.337 1.00 90.62 100 MET A CA 1
ATOM 777 C C . MET A 1 100 ? -8.173 1.972 22.020 1.00 90.62 100 MET A C 1
ATOM 779 O O . MET A 1 100 ? -8.873 0.964 22.068 1.00 90.62 100 MET A O 1
ATOM 783 N N . LYS A 1 101 ? -8.657 3.157 21.626 1.00 91.19 101 LYS A N 1
ATOM 784 C CA . LYS A 1 101 ? -10.053 3.327 21.190 1.00 91.19 101 LYS A CA 1
ATOM 785 C C . LYS A 1 101 ? -10.356 2.519 19.931 1.00 91.19 101 LYS A C 1
ATOM 787 O O . LYS A 1 101 ? -11.379 1.848 19.861 1.00 91.19 101 LYS A O 1
ATOM 792 N N . MET A 1 102 ? -9.451 2.547 18.948 1.00 91.62 102 MET A N 1
ATOM 793 C CA . MET A 1 102 ? -9.591 1.749 17.729 1.00 91.62 102 MET A CA 1
ATOM 794 C C . MET A 1 102 ? -9.670 0.258 18.048 1.00 91.62 102 MET A C 1
ATOM 796 O O . MET A 1 102 ? -10.499 -0.440 17.464 1.00 91.62 102 MET A O 1
ATOM 800 N N . LYS A 1 103 ? -8.838 -0.227 18.974 1.00 92.00 103 LYS A N 1
ATOM 801 C CA . LYS A 1 103 ? -8.876 -1.611 19.442 1.00 92.00 103 LYS A CA 1
ATOM 802 C C . LYS A 1 103 ? -10.246 -1.958 20.029 1.00 92.00 103 LYS A C 1
ATOM 804 O O . LYS A 1 103 ? -10.860 -2.919 19.577 1.00 92.00 103 LYS A O 1
ATOM 809 N N . GLU A 1 104 ? -10.727 -1.159 20.979 1.00 92.31 104 GLU A N 1
ATOM 810 C CA . GLU A 1 104 ? -11.997 -1.396 21.671 1.00 92.31 104 GLU A CA 1
ATOM 811 C C . GLU A 1 104 ? -13.185 -1.440 20.694 1.00 92.31 104 GLU A C 1
ATOM 813 O O . GLU A 1 104 ? -13.973 -2.387 20.705 1.00 92.31 104 GLU A O 1
ATOM 818 N N . GLU A 1 105 ? -13.293 -0.457 19.795 1.00 92.62 105 GLU A N 1
ATOM 819 C CA . GLU A 1 105 ? -14.379 -0.402 18.806 1.00 92.62 105 GLU A CA 1
ATOM 820 C C . GLU A 1 105 ? -14.287 -1.515 17.756 1.00 92.62 105 GLU A C 1
ATOM 822 O O . GLU A 1 105 ? -15.308 -2.055 17.324 1.00 92.62 105 GLU A O 1
ATOM 827 N N . SER A 1 106 ? -13.071 -1.907 17.367 1.00 91.69 106 SER A N 1
ATOM 828 C CA . SER A 1 106 ? -12.862 -3.033 16.448 1.00 91.69 106 SER A CA 1
ATOM 829 C C . SER A 1 106 ? -13.298 -4.358 17.080 1.00 91.69 106 SER A C 1
ATOM 831 O O . SER A 1 106 ? -13.949 -5.177 16.426 1.00 91.69 106 SER A O 1
ATOM 833 N N . GLU A 1 107 ? -12.998 -4.563 18.365 1.00 92.31 107 GLU A N 1
ATOM 834 C CA . GLU A 1 107 ? -13.359 -5.782 19.093 1.00 92.31 107 GLU A CA 1
ATOM 835 C C . GLU A 1 107 ? -14.874 -5.933 19.260 1.00 92.31 107 GLU A C 1
ATOM 837 O O . GLU A 1 107 ? -15.386 -7.044 19.096 1.00 92.31 107 GLU A O 1
ATOM 842 N N . LYS A 1 108 ? -15.605 -4.828 19.479 1.00 91.69 108 LYS A N 1
ATOM 843 C CA . LYS A 1 108 ? -17.083 -4.812 19.561 1.00 91.69 108 LYS A CA 1
ATOM 844 C C . LYS A 1 108 ? -17.750 -5.398 18.323 1.00 91.69 108 LYS A C 1
ATOM 846 O O . LYS A 1 108 ? -18.814 -6.006 18.419 1.00 91.69 108 LYS A O 1
ATOM 851 N N . VAL A 1 109 ? -17.123 -5.237 17.162 1.00 88.19 109 VAL A N 1
ATOM 852 C CA . VAL A 1 109 ? -17.649 -5.756 15.897 1.00 88.19 109 VAL A CA 1
ATOM 853 C C . VAL A 1 109 ? -16.997 -7.086 15.486 1.00 88.19 109 VAL A C 1
ATOM 855 O O . VAL A 1 109 ? -17.470 -7.759 14.574 1.00 88.19 109 VAL A O 1
ATOM 858 N N . GLY A 1 110 ? -15.989 -7.551 16.228 1.00 88.31 110 GLY A N 1
ATOM 859 C CA . GLY A 1 110 ? -15.350 -8.852 16.036 1.00 88.31 110 GLY A CA 1
ATOM 860 C C . GLY A 1 110 ? -14.087 -8.826 15.174 1.00 88.31 110 GLY A C 1
ATOM 861 O O . GLY A 1 110 ? -13.669 -9.888 14.705 1.00 88.31 110 GLY A O 1
ATOM 862 N N . LEU A 1 111 ? -13.476 -7.654 14.981 1.00 88.81 111 LEU A N 1
ATOM 863 C CA . LEU A 1 111 ? -12.130 -7.508 14.429 1.00 88.81 111 LEU A CA 1
ATOM 864 C C . LEU A 1 111 ? -11.101 -7.425 15.558 1.00 88.81 111 LEU A C 1
ATOM 866 O O . LEU A 1 111 ? -11.339 -6.811 16.591 1.00 88.81 111 LEU A O 1
ATOM 870 N N . LYS A 1 112 ? -9.935 -8.037 15.349 1.00 88.88 112 LYS A N 1
ATOM 871 C CA . LYS A 1 112 ? -8.815 -7.989 16.294 1.00 88.88 112 LYS A CA 1
ATOM 872 C C . LYS A 1 112 ? -7.618 -7.325 15.640 1.00 88.88 112 LYS A C 1
ATOM 874 O O . LYS A 1 112 ? -7.268 -7.668 14.510 1.00 88.88 112 LYS A O 1
ATOM 879 N N . LEU A 1 113 ? -6.976 -6.415 16.364 1.00 87.06 113 LEU A N 1
ATOM 880 C CA . LEU A 1 113 ? -5.701 -5.852 15.939 1.00 87.06 113 LEU A CA 1
ATOM 881 C C . LEU A 1 113 ? -4.616 -6.927 15.993 1.00 87.06 113 LEU A C 1
ATOM 883 O O . LEU A 1 113 ? -4.508 -7.682 16.958 1.00 87.06 113 LEU A O 1
ATOM 887 N N . ASN A 1 114 ? -3.787 -6.980 14.955 1.00 87.81 114 ASN A N 1
ATOM 888 C CA . ASN A 1 114 ? -2.606 -7.828 14.948 1.00 87.81 114 ASN A CA 1
ATOM 889 C C . ASN A 1 114 ? -1.421 -7.043 15.521 1.00 87.81 114 ASN A C 1
ATOM 891 O O . ASN A 1 114 ? -0.669 -6.432 14.764 1.00 87.81 114 ASN A O 1
ATOM 895 N N . ILE A 1 115 ? -1.261 -7.078 16.847 1.00 86.19 115 ILE A N 1
ATOM 896 C CA . ILE A 1 115 ? -0.225 -6.317 17.565 1.00 86.19 115 ILE A CA 1
ATOM 897 C C . ILE A 1 115 ? 1.181 -6.620 17.032 1.00 86.19 115 ILE A C 1
ATOM 899 O O . ILE A 1 115 ? 1.977 -5.705 16.852 1.00 86.19 115 ILE A O 1
ATOM 903 N N . GLN A 1 116 ? 1.463 -7.876 16.671 1.00 85.50 116 GLN A N 1
ATOM 904 C CA . GLN A 1 116 ? 2.756 -8.273 16.103 1.00 85.50 116 GLN A CA 1
ATOM 905 C C . GLN A 1 116 ? 3.048 -7.600 14.753 1.00 85.50 116 GLN A C 1
ATOM 907 O O . GLN A 1 116 ? 4.205 -7.313 14.434 1.00 85.50 116 GLN A O 1
ATOM 912 N N . LYS A 1 117 ? 2.015 -7.342 13.943 1.00 87.25 117 LYS A N 1
ATOM 913 C CA . LYS A 1 117 ? 2.145 -6.627 12.665 1.00 87.25 117 LYS A CA 1
ATOM 914 C C . LYS A 1 117 ? 2.073 -5.111 12.815 1.00 87.25 117 LYS A C 1
ATOM 916 O O . LYS A 1 117 ? 2.591 -4.418 11.945 1.00 87.25 117 LYS A O 1
ATOM 921 N N . THR A 1 118 ? 1.460 -4.589 13.873 1.00 89.81 118 THR A N 1
ATOM 922 C CA . THR A 1 118 ? 1.363 -3.145 14.097 1.00 89.81 118 THR A CA 1
ATOM 923 C C . THR A 1 118 ? 2.717 -2.581 14.527 1.00 89.81 118 THR A C 1
ATOM 925 O O . THR A 1 118 ? 3.323 -3.041 15.492 1.00 89.81 118 THR A O 1
ATOM 928 N N . LYS A 1 119 ? 3.199 -1.572 13.798 1.00 90.75 119 LYS A N 1
ATOM 929 C CA . LYS A 1 119 ? 4.501 -0.929 14.022 1.00 90.75 119 LYS A CA 1
ATOM 930 C C . LYS A 1 119 ? 4.319 0.522 14.430 1.00 90.75 119 LYS A C 1
ATOM 932 O O . LYS A 1 119 ? 3.356 1.163 14.009 1.00 90.75 119 LYS A O 1
ATOM 937 N N . ILE A 1 120 ? 5.263 1.038 15.210 1.00 91.94 120 ILE A N 1
ATOM 938 C CA . ILE A 1 120 ? 5.314 2.449 15.595 1.00 91.94 120 ILE A CA 1
ATOM 939 C C . ILE A 1 120 ? 6.525 3.097 14.931 1.00 91.94 120 ILE A C 1
ATOM 941 O O . ILE A 1 120 ? 7.621 2.540 14.921 1.00 91.94 120 ILE A O 1
ATOM 945 N N . MET A 1 121 ? 6.331 4.298 14.398 1.00 92.38 121 MET A N 1
ATOM 946 C CA . MET A 1 121 ? 7.398 5.147 13.882 1.00 92.38 121 MET A CA 1
ATOM 947 C C . MET A 1 121 ? 7.181 6.571 14.391 1.00 92.38 121 MET A C 1
ATOM 949 O O . MET A 1 121 ? 6.059 7.073 14.361 1.00 92.38 121 MET A O 1
ATOM 953 N N . ALA A 1 122 ? 8.250 7.237 14.824 1.00 91.06 122 ALA A N 1
ATOM 954 C CA . ALA A 1 122 ? 8.231 8.666 15.111 1.00 91.06 122 ALA A CA 1
ATOM 955 C C . ALA A 1 122 ? 9.561 9.315 14.740 1.00 91.06 122 ALA A C 1
ATOM 957 O O . ALA A 1 122 ? 1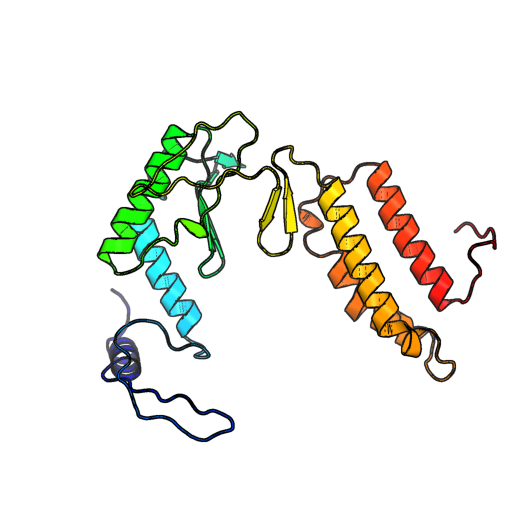0.603 8.668 14.713 1.00 91.06 122 ALA A O 1
ATOM 958 N N . SER A 1 123 ? 9.508 10.625 14.504 1.00 86.44 123 SER A N 1
ATOM 959 C CA . SER A 1 123 ? 10.694 11.457 14.279 1.00 86.44 123 SER A CA 1
ATOM 960 C C . SER A 1 123 ? 11.462 11.771 15.574 1.00 86.44 123 SER A C 1
ATOM 962 O O . SER A 1 123 ? 12.588 12.2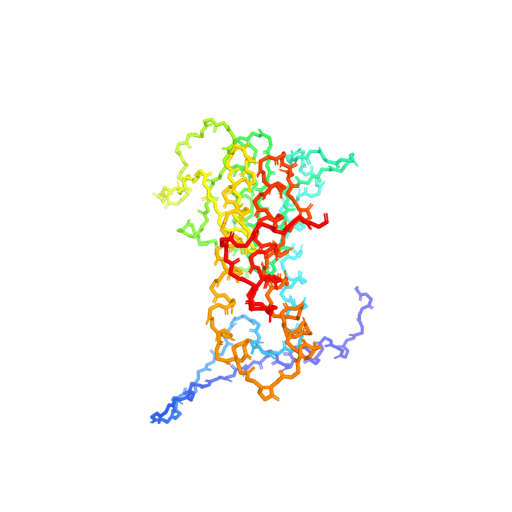57 15.499 1.00 86.44 123 SER A O 1
ATOM 964 N N . GLY A 1 124 ? 10.857 11.550 16.745 1.00 83.56 124 GLY A N 1
ATOM 965 C CA . GLY A 1 124 ? 11.450 11.795 18.062 1.00 83.56 124 GLY A CA 1
ATOM 966 C C . GLY A 1 124 ? 11.646 10.505 18.866 1.00 83.56 124 GLY A C 1
ATOM 967 O O . GLY A 1 124 ? 11.276 9.429 18.392 1.00 83.56 124 GLY A O 1
ATOM 968 N N . PRO A 1 125 ? 12.217 10.592 20.082 1.00 81.44 125 PRO A N 1
ATOM 969 C CA . PRO A 1 125 ? 12.311 9.444 20.976 1.00 81.44 125 PRO A CA 1
ATOM 970 C C . PRO A 1 125 ? 10.910 8.917 21.311 1.00 81.44 125 PRO A C 1
ATOM 972 O O . PRO A 1 125 ? 10.001 9.701 21.572 1.00 81.44 125 PRO A O 1
ATOM 975 N N . ILE A 1 126 ? 10.761 7.594 21.305 1.00 80.06 126 ILE A N 1
ATOM 976 C CA . ILE A 1 126 ? 9.526 6.893 21.671 1.00 80.06 126 ILE A CA 1
ATOM 977 C C . ILE A 1 126 ? 9.830 6.018 22.879 1.00 80.06 126 ILE A C 1
ATOM 979 O O . ILE A 1 126 ? 10.856 5.329 22.898 1.00 80.06 126 ILE A O 1
ATOM 983 N N . THR A 1 127 ? 8.952 6.029 23.880 1.00 82.88 127 THR A N 1
ATOM 984 C CA . THR A 1 127 ? 9.061 5.069 24.983 1.00 82.88 127 THR A CA 1
ATOM 985 C C . THR A 1 127 ? 8.545 3.692 24.561 1.00 82.88 127 THR A C 1
ATOM 987 O O . THR A 1 127 ? 7.776 3.565 23.615 1.00 82.88 127 THR A O 1
ATOM 990 N N . SER A 1 128 ? 8.981 2.622 25.226 1.00 81.62 128 SER A N 1
ATOM 991 C CA . SER A 1 128 ? 8.478 1.277 24.914 1.00 81.62 128 SER A CA 1
ATOM 992 C C . SER A 1 128 ? 6.982 1.168 25.238 1.00 81.62 128 SER A C 1
ATOM 994 O O . SER A 1 128 ? 6.564 1.495 26.351 1.00 81.62 128 SER A O 1
ATOM 996 N N . TRP A 1 129 ? 6.165 0.719 24.277 1.00 81.88 129 TRP A N 1
ATOM 997 C CA . TRP A 1 129 ? 4.721 0.528 24.462 1.00 81.88 129 TRP A CA 1
ATOM 998 C C . TRP A 1 129 ? 4.398 -0.943 24.632 1.00 81.88 129 TRP A C 1
ATOM 1000 O O . TRP A 1 129 ? 4.897 -1.780 23.885 1.00 81.88 129 TRP A O 1
ATOM 1010 N N . GLN A 1 130 ? 3.482 -1.234 25.552 1.00 83.69 130 GLN A N 1
ATOM 1011 C CA . GLN A 1 130 ? 2.872 -2.549 25.677 1.00 83.69 130 GLN A CA 1
ATOM 1012 C C . GLN A 1 130 ? 1.365 -2.461 25.461 1.00 83.69 130 GLN A C 1
ATOM 1014 O O . GLN A 1 130 ? 0.708 -1.561 25.994 1.00 83.69 130 GLN A O 1
ATOM 1019 N N . ILE A 1 131 ? 0.837 -3.406 24.687 1.00 83.06 131 ILE A N 1
ATOM 1020 C CA . ILE A 1 131 ? -0.594 -3.634 24.481 1.00 83.06 131 ILE A CA 1
ATOM 1021 C C . ILE A 1 131 ? -0.832 -5.123 24.710 1.00 83.06 131 ILE A C 1
ATOM 1023 O O . ILE A 1 131 ? -0.192 -5.948 24.073 1.00 83.06 131 ILE A O 1
ATOM 1027 N N . ASP A 1 132 ? -1.712 -5.465 25.652 1.00 82.38 132 ASP A N 1
ATOM 1028 C CA . ASP A 1 132 ? -2.015 -6.855 26.043 1.00 82.38 132 ASP A CA 1
ATOM 1029 C C . ASP A 1 132 ? -0.796 -7.685 26.479 1.00 82.38 132 ASP A C 1
ATOM 1031 O O . ASP A 1 132 ? -0.771 -8.901 26.330 1.00 82.38 132 ASP A O 1
ATOM 1035 N N . GLY A 1 133 ? 0.224 -7.022 27.030 1.00 82.25 133 GLY A N 1
ATOM 1036 C CA . GLY A 1 133 ? 1.487 -7.653 27.426 1.00 82.25 133 GLY A CA 1
ATOM 1037 C C . GLY A 1 133 ? 2.502 -7.803 26.287 1.00 82.25 133 GLY A C 1
ATOM 1038 O O . GLY A 1 133 ? 3.680 -8.023 26.564 1.00 82.25 133 GLY A O 1
ATOM 1039 N N . ASP A 1 134 ? 2.097 -7.588 25.034 1.00 85.12 134 ASP A N 1
ATOM 1040 C CA . ASP A 1 134 ? 2.999 -7.579 23.885 1.00 85.12 134 ASP A CA 1
ATOM 1041 C C . ASP A 1 134 ? 3.653 -6.204 23.723 1.00 85.12 134 ASP A C 1
ATOM 1043 O O . ASP A 1 134 ? 2.990 -5.163 23.729 1.00 85.12 134 ASP A O 1
ATOM 1047 N N . THR A 1 135 ? 4.977 -6.195 23.560 1.00 86.94 135 THR A N 1
ATOM 1048 C CA . THR A 1 135 ? 5.736 -4.965 23.302 1.00 86.94 135 THR A CA 1
ATOM 1049 C C . THR A 1 135 ? 5.656 -4.609 21.822 1.00 86.94 135 THR A C 1
ATOM 1051 O O . THR A 1 135 ? 5.969 -5.433 20.963 1.00 86.94 135 THR A O 1
ATOM 1054 N N . MET A 1 136 ? 5.252 -3.378 21.517 1.00 87.88 136 MET A N 1
ATOM 1055 C CA . MET A 1 136 ? 5.169 -2.903 20.139 1.00 87.88 136 MET A CA 1
ATOM 1056 C C . MET A 1 136 ? 6.552 -2.634 19.556 1.00 87.88 136 MET A C 1
ATOM 1058 O O . MET A 1 136 ? 7.426 -2.065 20.209 1.00 87.88 136 MET A O 1
ATOM 1062 N N . GLU A 1 137 ? 6.735 -3.011 18.293 1.00 89.38 137 GLU A N 1
ATOM 1063 C CA . GLU A 1 137 ? 7.993 -2.781 17.594 1.00 89.38 137 GLU A CA 1
ATOM 1064 C C . GLU A 1 137 ? 8.077 -1.337 17.080 1.00 89.38 137 GLU A C 1
ATOM 1066 O O . GLU A 1 137 ? 7.266 -0.899 16.254 1.00 89.38 137 GLU A O 1
ATOM 1071 N N . THR A 1 138 ? 9.094 -0.619 17.556 1.00 90.12 138 THR A N 1
ATOM 1072 C CA . THR A 1 138 ? 9.468 0.708 17.061 1.00 90.12 138 THR A CA 1
ATOM 1073 C C . THR A 1 138 ? 10.449 0.576 15.902 1.00 90.12 138 THR A C 1
ATOM 1075 O O . THR A 1 138 ? 11.484 -0.079 16.025 1.00 90.12 138 THR A O 1
ATOM 1078 N N . MET A 1 139 ? 10.153 1.236 14.785 1.00 89.94 139 MET A N 1
ATOM 1079 C CA . MET A 1 139 ? 10.946 1.178 13.559 1.00 89.94 139 MET A CA 1
ATOM 1080 C C . MET A 1 139 ? 11.456 2.560 13.144 1.00 89.94 139 MET A C 1
ATOM 1082 O O . MET A 1 139 ? 10.790 3.577 13.334 1.00 89.94 139 MET A O 1
ATOM 1086 N N . THR A 1 140 ? 12.639 2.585 12.525 1.00 91.19 140 THR A N 1
ATOM 1087 C CA . THR A 1 140 ? 13.218 3.802 11.922 1.00 91.19 140 THR A CA 1
ATOM 1088 C C . THR A 1 140 ? 12.920 3.919 10.430 1.00 91.19 140 THR A C 1
ATOM 1090 O O . THR A 1 140 ? 12.961 5.021 9.882 1.00 91.19 140 THR A O 1
ATOM 1093 N N . ASP A 1 141 ? 12.573 2.811 9.776 1.00 91.38 141 ASP A N 1
ATOM 1094 C CA . ASP A 1 141 ? 12.062 2.782 8.415 1.00 91.38 141 ASP A CA 1
ATOM 1095 C C . ASP A 1 141 ? 11.013 1.677 8.227 1.00 91.38 141 ASP A C 1
ATOM 1097 O O . ASP A 1 141 ? 11.037 0.659 8.914 1.00 91.38 141 ASP A O 1
ATOM 1101 N N . LEU A 1 142 ? 10.055 1.914 7.333 1.00 90.81 142 LEU A N 1
ATOM 1102 C CA . LEU A 1 142 ? 8.908 1.043 7.078 1.00 90.81 142 LEU A CA 1
ATOM 1103 C C . LEU A 1 142 ? 8.573 1.073 5.588 1.00 90.81 142 LEU A C 1
ATOM 1105 O O . LEU A 1 142 ? 8.617 2.130 4.957 1.00 90.81 142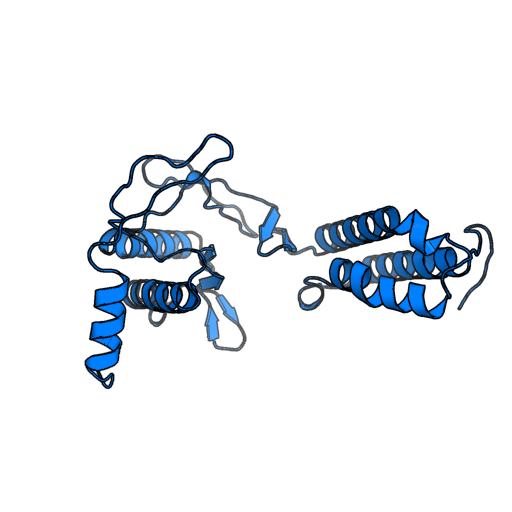 LEU A O 1
ATOM 1109 N N . ILE A 1 143 ? 8.186 -0.074 5.028 1.00 89.50 143 ILE A N 1
ATOM 1110 C CA . ILE A 1 143 ? 7.565 -0.108 3.703 1.00 89.50 143 ILE A CA 1
ATOM 1111 C C . ILE A 1 143 ? 6.062 0.084 3.867 1.00 89.50 143 ILE A C 1
ATOM 1113 O O . ILE A 1 143 ? 5.372 -0.809 4.347 1.00 89.50 143 ILE A O 1
ATOM 1117 N N . PHE A 1 144 ? 5.562 1.236 3.439 1.00 87.69 144 PHE A N 1
ATOM 1118 C CA . PHE A 1 144 ? 4.148 1.579 3.468 1.00 87.69 144 PHE A CA 1
ATOM 1119 C C . PHE A 1 144 ? 3.624 1.724 2.039 1.00 87.69 144 PHE A C 1
ATOM 1121 O O . PHE A 1 144 ? 4.163 2.510 1.261 1.00 87.69 144 PHE A O 1
ATOM 1128 N N . LEU A 1 145 ? 2.614 0.926 1.675 1.00 85.50 145 LEU A N 1
ATOM 1129 C CA . LEU A 1 145 ? 1.998 0.907 0.336 1.00 85.50 145 LEU A CA 1
ATOM 1130 C C . LEU A 1 145 ? 3.007 0.821 -0.821 1.00 85.50 145 LEU A C 1
ATOM 1132 O O . LEU A 1 145 ? 2.823 1.395 -1.890 1.00 85.50 145 LEU A O 1
ATOM 1136 N N . GLY A 1 146 ? 4.101 0.091 -0.600 1.00 86.25 146 GLY A N 1
ATOM 1137 C CA . GLY A 1 146 ? 5.147 -0.077 -1.600 1.00 86.25 146 GLY A CA 1
ATOM 1138 C C . GLY A 1 146 ? 6.178 1.049 -1.655 1.00 86.25 146 GLY A C 1
ATOM 1139 O O . GLY A 1 146 ? 7.065 0.942 -2.491 1.00 86.25 146 GLY A O 1
ATOM 1140 N N . SER A 1 147 ? 6.158 2.034 -0.751 1.00 89.56 147 SER A N 1
ATOM 1141 C CA . SER A 1 147 ? 7.165 3.103 -0.601 1.00 89.56 147 SER A CA 1
ATOM 1142 C C . SER A 1 147 ? 7.901 2.984 0.736 1.00 89.56 147 SER A C 1
ATOM 1144 O O . SER A 1 147 ? 7.284 2.721 1.763 1.00 89.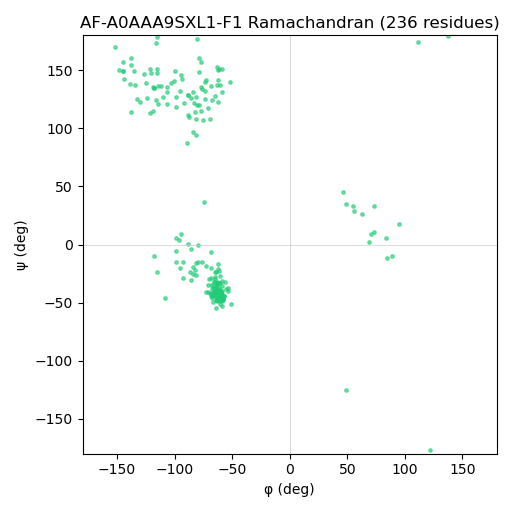56 147 SER A O 1
ATOM 1146 N N . GLN A 1 148 ? 9.225 3.140 0.753 1.00 92.69 148 GLN A N 1
ATOM 1147 C CA . GLN A 1 148 ? 9.996 3.201 1.995 1.00 92.69 148 GLN A CA 1
ATOM 1148 C C . GLN A 1 148 ? 9.876 4.590 2.615 1.00 92.69 148 GLN A C 1
ATOM 1150 O O . GLN A 1 148 ? 10.273 5.590 2.017 1.00 92.69 148 GLN A O 1
ATOM 1155 N N . ILE A 1 149 ? 9.360 4.634 3.836 1.00 91.75 149 ILE A N 1
ATOM 1156 C CA . ILE A 1 149 ? 9.275 5.834 4.660 1.00 91.75 149 ILE A CA 1
ATOM 1157 C C . ILE A 1 149 ? 10.313 5.705 5.767 1.00 91.75 149 ILE A C 1
ATOM 1159 O O . ILE A 1 149 ? 10.448 4.640 6.367 1.00 91.75 149 ILE A O 1
ATOM 1163 N N . THR A 1 150 ? 11.054 6.777 6.025 1.00 92.88 150 THR A N 1
ATOM 1164 C CA . THR A 1 150 ? 12.051 6.848 7.093 1.00 92.88 150 THR A CA 1
ATOM 1165 C C . THR A 1 150 ? 11.632 7.883 8.132 1.00 92.88 150 THR A C 1
ATOM 1167 O O . THR A 1 150 ? 11.019 8.898 7.802 1.00 92.88 150 THR A O 1
ATOM 1170 N N . ALA A 1 151 ? 11.987 7.644 9.392 1.00 91.75 151 ALA A N 1
ATOM 1171 C CA . ALA A 1 151 ? 11.661 8.526 10.511 1.00 91.75 151 ALA A CA 1
ATOM 1172 C C . ALA A 1 151 ? 12.254 9.943 10.370 1.00 91.75 151 ALA A C 1
ATOM 1174 O O . ALA A 1 151 ? 11.690 10.899 10.894 1.00 91.75 151 ALA A O 1
ATOM 1175 N N . ASP A 1 152 ? 13.369 10.082 9.646 1.00 91.31 152 ASP A N 1
ATOM 1176 C CA . ASP A 1 152 ? 14.025 11.360 9.332 1.00 91.31 152 ASP A CA 1
ATOM 1177 C C . ASP A 1 152 ? 13.456 12.059 8.080 1.00 91.31 152 ASP A C 1
ATOM 1179 O O . ASP A 1 152 ? 13.884 13.162 7.737 1.00 91.31 152 ASP A O 1
ATOM 1183 N N . GLY A 1 153 ? 12.510 11.425 7.377 1.00 89.94 153 GLY A N 1
ATOM 1184 C CA . GLY A 1 153 ? 11.900 11.940 6.150 1.00 89.94 153 GLY A CA 1
ATOM 1185 C C . GLY A 1 153 ? 12.820 11.955 4.921 1.00 89.94 153 GLY A C 1
ATOM 1186 O O . GLY A 1 153 ? 12.456 12.537 3.897 1.00 89.94 153 GLY A O 1
ATOM 1187 N N . ASP A 1 154 ? 14.012 11.349 4.975 1.00 92.75 154 ASP A N 1
ATOM 1188 C CA . ASP A 1 154 ? 14.939 11.333 3.843 1.00 92.75 154 ASP A CA 1
ATOM 1189 C C . ASP A 1 154 ? 14.520 10.347 2.736 1.00 92.75 154 ASP A C 1
ATOM 1191 O O . ASP A 1 154 ? 14.738 9.137 2.804 1.00 92.75 154 ASP A O 1
ATOM 1195 N N . CYS A 1 155 ? 14.038 10.886 1.613 1.00 94.69 155 CYS A N 1
ATOM 1196 C CA . CYS A 1 155 ? 13.649 10.088 0.446 1.00 94.69 155 CYS A CA 1
ATOM 1197 C C . CYS A 1 155 ? 14.829 9.406 -0.278 1.00 94.69 155 CYS A C 1
ATOM 1199 O O . CYS A 1 155 ? 14.611 8.626 -1.205 1.00 94.69 155 CYS A O 1
ATOM 1201 N N . SER A 1 156 ? 16.087 9.674 0.095 1.00 94.38 156 SER A N 1
ATOM 1202 C CA . SER A 1 156 ? 17.252 9.140 -0.627 1.00 94.38 156 SER A CA 1
ATOM 1203 C C . SER A 1 156 ? 17.325 7.610 -0.589 1.00 94.38 156 SER A C 1
ATOM 1205 O O . SER A 1 156 ? 17.816 6.999 -1.543 1.00 94.38 156 SER A O 1
ATOM 1207 N N . ARG A 1 157 ? 16.864 6.971 0.499 1.00 93.69 157 ARG A N 1
ATOM 1208 C CA . ARG A 1 157 ? 16.803 5.498 0.594 1.00 93.69 157 ARG A CA 1
ATOM 1209 C C . ARG A 1 157 ? 15.773 4.933 -0.381 1.00 93.69 157 ARG A C 1
ATOM 1211 O O . ARG A 1 157 ? 16.107 4.041 -1.162 1.00 93.69 157 ARG A O 1
ATOM 1218 N N . GLU A 1 158 ? 14.590 5.537 -0.415 1.00 95.50 158 GLU A N 1
ATOM 1219 C CA . GLU A 1 158 ? 13.504 5.131 -1.303 1.00 95.50 158 GLU A CA 1
ATOM 1220 C C . GLU A 1 158 ? 13.867 5.287 -2.780 1.00 95.50 158 GLU A C 1
ATOM 1222 O O . GLU A 1 158 ? 13.740 4.344 -3.561 1.00 95.50 158 GLU A O 1
ATOM 1227 N N . ILE A 1 159 ? 14.415 6.445 -3.158 1.00 95.38 159 ILE A N 1
ATOM 1228 C CA . ILE A 1 159 ? 14.833 6.716 -4.539 1.00 95.38 159 ILE A CA 1
ATOM 1229 C C . ILE A 1 159 ? 15.860 5.674 -4.990 1.00 95.38 159 ILE A C 1
ATOM 1231 O O . ILE A 1 159 ? 15.740 5.091 -6.069 1.00 95.38 159 ILE A O 1
ATOM 1235 N N . LYS A 1 160 ? 16.866 5.373 -4.158 1.00 94.88 160 LYS A N 1
ATOM 1236 C CA . LYS A 1 160 ? 17.848 4.321 -4.468 1.00 94.88 160 LYS A CA 1
ATOM 1237 C C . LYS A 1 160 ? 17.178 2.960 -4.644 1.00 94.88 160 LYS A C 1
ATOM 1239 O O . LYS A 1 160 ? 17.540 2.234 -5.571 1.00 94.88 160 LYS A O 1
ATOM 1244 N N . ARG A 1 161 ? 16.219 2.619 -3.783 1.00 95.38 161 ARG A N 1
ATOM 1245 C CA . ARG A 1 161 ? 15.482 1.356 -3.837 1.00 95.38 161 ARG A CA 1
ATOM 1246 C C . ARG A 1 161 ? 14.672 1.235 -5.132 1.00 95.38 161 ARG A C 1
ATOM 1248 O O . ARG A 1 161 ? 14.828 0.231 -5.826 1.00 95.38 161 ARG A O 1
ATOM 1255 N N . GLN A 1 162 ? 13.916 2.261 -5.530 1.00 95.56 162 GLN A N 1
ATOM 1256 C CA . GLN A 1 162 ? 13.179 2.245 -6.802 1.00 95.56 162 GLN A CA 1
ATOM 1257 C C . GLN A 1 162 ? 14.105 2.164 -8.016 1.00 95.56 162 GLN A C 1
ATOM 1259 O O . GLN A 1 162 ? 13.855 1.398 -8.948 1.00 95.56 162 GLN A O 1
ATOM 1264 N N . LEU A 1 163 ? 15.240 2.869 -7.996 1.00 95.50 163 LEU A N 1
ATOM 1265 C CA . LEU A 1 163 ? 16.241 2.753 -9.060 1.00 95.50 163 LEU A CA 1
ATOM 1266 C C . LEU A 1 163 ? 16.833 1.336 -9.146 1.00 95.50 163 LEU A C 1
ATOM 1268 O O . LEU A 1 163 ? 17.137 0.863 -10.244 1.00 95.50 163 LEU A O 1
ATOM 1272 N N . LEU A 1 164 ? 16.999 0.633 -8.021 1.00 95.62 164 LEU A N 1
ATOM 1273 C CA . LEU A 1 164 ? 17.417 -0.774 -8.010 1.00 95.62 164 LEU A CA 1
ATOM 1274 C C . LEU A 1 164 ? 16.331 -1.695 -8.579 1.00 95.62 164 LEU A C 1
ATOM 1276 O O . LEU A 1 164 ? 16.652 -2.561 -9.398 1.00 95.62 164 LEU A O 1
ATOM 1280 N N . LEU A 1 165 ? 15.064 -1.481 -8.221 1.00 95.44 165 LEU A N 1
ATOM 1281 C CA . LEU A 1 165 ? 13.933 -2.225 -8.784 1.00 95.44 165 LEU A CA 1
ATOM 1282 C C . LEU A 1 165 ? 13.814 -2.008 -10.299 1.00 95.44 165 LEU A C 1
ATOM 1284 O O . LEU A 1 165 ? 13.730 -2.978 -11.052 1.00 95.44 165 LEU A O 1
ATOM 1288 N N . GLY A 1 166 ? 13.944 -0.767 -10.770 1.00 95.44 166 GLY A N 1
ATOM 1289 C CA . GLY A 1 166 ? 13.991 -0.449 -12.198 1.00 95.44 166 GLY A CA 1
ATOM 1290 C C . GLY A 1 166 ? 15.164 -1.113 -12.924 1.00 95.44 166 GLY A C 1
ATOM 1291 O O . GLY A 1 166 ? 15.011 -1.627 -14.033 1.00 95.44 166 GLY A O 1
ATOM 1292 N N . ARG A 1 167 ? 16.347 -1.181 -12.294 1.00 94.56 167 ARG A N 1
ATOM 1293 C CA . ARG A 1 167 ? 17.495 -1.920 -12.853 1.00 94.56 167 ARG A CA 1
ATOM 1294 C C . ARG A 1 167 ? 17.195 -3.412 -12.965 1.00 94.56 167 ARG A C 1
ATOM 1296 O O . ARG A 1 167 ? 17.543 -4.007 -13.982 1.00 94.56 167 ARG A O 1
ATOM 1303 N N . LYS A 1 168 ? 16.557 -4.007 -11.953 1.00 95.94 168 LYS A N 1
ATOM 1304 C CA . LYS A 1 168 ? 16.136 -5.415 -11.976 1.00 95.94 168 LYS A CA 1
ATOM 1305 C C . LYS A 1 168 ? 15.130 -5.665 -13.102 1.00 95.94 168 LYS A C 1
ATOM 1307 O O . LYS A 1 168 ? 15.340 -6.583 -13.889 1.00 95.94 168 LYS A O 1
ATOM 1312 N N . ALA A 1 169 ? 14.120 -4.803 -13.247 1.00 95.12 169 ALA A N 1
ATOM 1313 C CA . ALA A 1 169 ? 13.143 -4.876 -14.335 1.00 95.12 169 ALA A CA 1
ATOM 1314 C C . ALA A 1 169 ? 13.817 -4.827 -15.718 1.00 95.12 169 ALA A C 1
ATOM 1316 O O . ALA A 1 169 ? 13.531 -5.658 -16.576 1.00 95.12 169 ALA A O 1
ATOM 1317 N N . MET A 1 170 ? 14.788 -3.929 -15.919 1.00 92.50 170 MET A N 1
ATOM 1318 C CA . MET A 1 170 ? 15.562 -3.894 -17.166 1.00 92.50 170 MET A CA 1
ATOM 1319 C C . MET A 1 170 ? 16.373 -5.167 -17.417 1.00 92.50 170 MET A C 1
ATOM 1321 O O . MET A 1 170 ? 16.479 -5.603 -18.559 1.00 92.50 170 MET A O 1
ATOM 1325 N N . THR A 1 171 ? 16.993 -5.739 -16.383 1.00 93.06 171 THR A N 1
ATOM 1326 C CA . THR A 1 171 ? 17.777 -6.975 -16.524 1.00 93.06 171 THR A CA 1
ATOM 1327 C C . THR A 1 171 ? 16.889 -8.162 -16.886 1.00 93.06 171 THR A C 1
ATOM 1329 O O . THR A 1 171 ? 17.283 -8.972 -17.717 1.00 93.06 171 THR A O 1
ATOM 1332 N N . ASN A 1 172 ? 15.666 -8.226 -16.359 1.00 94.88 172 ASN A N 1
ATOM 1333 C CA . ASN A 1 172 ? 14.696 -9.254 -16.745 1.00 94.88 172 ASN A CA 1
ATOM 1334 C C . ASN A 1 172 ? 14.261 -9.137 -18.218 1.00 94.88 172 ASN A C 1
ATOM 1336 O O . ASN A 1 172 ? 13.857 -10.125 -18.820 1.00 94.88 172 ASN A O 1
ATOM 1340 N N . LEU A 1 173 ? 14.372 -7.944 -18.810 1.00 93.69 173 LEU A N 1
ATOM 1341 C CA . LEU A 1 173 ? 14.050 -7.673 -20.213 1.00 93.69 173 LEU A CA 1
ATOM 1342 C C . LEU A 1 173 ? 15.274 -7.758 -21.141 1.00 93.69 173 LEU A C 1
ATOM 1344 O O . LEU A 1 173 ? 15.192 -7.371 -22.305 1.00 93.69 173 LEU A O 1
ATOM 1348 N N . ASP A 1 174 ? 16.429 -8.229 -20.664 1.00 91.50 174 ASP A N 1
ATOM 1349 C CA . ASP A 1 174 ? 17.690 -8.089 -21.397 1.00 91.50 174 ASP A CA 1
ATOM 1350 C C . ASP A 1 174 ? 17.697 -8.794 -22.763 1.00 91.50 174 ASP A C 1
ATOM 1352 O O . ASP A 1 174 ? 18.213 -8.239 -23.732 1.00 91.50 174 ASP A O 1
ATOM 1356 N N . SER A 1 175 ? 17.073 -9.970 -22.872 1.00 93.19 175 SER A N 1
ATOM 1357 C CA . SER A 1 175 ? 16.932 -10.700 -24.142 1.00 93.19 175 SER A CA 1
ATOM 1358 C C . SER A 1 175 ? 16.173 -9.880 -25.194 1.00 93.19 175 SER A C 1
ATOM 1360 O O . SER A 1 175 ? 16.627 -9.746 -26.332 1.00 93.19 175 SER A O 1
ATOM 1362 N N . ILE A 1 176 ? 15.071 -9.247 -24.789 1.00 92.62 176 ILE A N 1
ATOM 1363 C CA . ILE A 1 176 ? 14.232 -8.380 -25.626 1.00 92.62 176 ILE A CA 1
ATOM 1364 C C . ILE A 1 176 ? 15.000 -7.114 -26.014 1.00 92.62 176 ILE A C 1
ATOM 1366 O O . ILE A 1 176 ? 15.074 -6.749 -27.188 1.00 92.62 176 ILE A O 1
ATOM 1370 N N . LEU A 1 177 ? 15.615 -6.440 -25.039 1.00 90.25 177 LEU A N 1
ATOM 1371 C CA . LEU A 1 177 ? 16.320 -5.179 -25.276 1.00 90.25 177 LEU A CA 1
ATOM 1372 C C . LEU A 1 177 ? 17.550 -5.372 -26.177 1.00 90.25 177 LEU A C 1
ATOM 1374 O O . LEU A 1 177 ? 17.863 -4.498 -26.994 1.00 90.25 177 LEU A O 1
ATOM 1378 N N . LYS A 1 178 ? 18.215 -6.531 -26.093 1.00 89.62 178 LYS A N 1
ATOM 1379 C CA . LYS A 1 178 ? 19.370 -6.878 -26.931 1.00 89.62 178 LYS A CA 1
ATOM 1380 C C . LYS A 1 178 ? 19.005 -7.446 -28.301 1.00 89.62 178 LYS A C 1
ATOM 1382 O O . LYS A 1 178 ? 19.817 -7.263 -29.211 1.00 89.62 178 LYS A O 1
ATOM 1387 N N . SER A 1 179 ? 17.829 -8.054 -28.480 1.00 91.75 179 SER A N 1
ATOM 1388 C CA . SER A 1 179 ? 17.406 -8.666 -29.753 1.00 91.75 179 SER A CA 1
ATOM 1389 C C . SER A 1 179 ? 17.554 -7.704 -30.941 1.00 91.75 179 SER A C 1
ATOM 1391 O O . SER A 1 179 ? 17.323 -6.500 -30.815 1.00 91.75 179 SER A O 1
ATOM 1393 N N . ARG A 1 180 ? 18.002 -8.206 -32.096 1.00 90.12 180 ARG A N 1
ATOM 1394 C CA . ARG A 1 180 ? 18.071 -7.425 -33.346 1.00 90.12 180 ARG A CA 1
ATOM 1395 C C . ARG A 1 180 ? 16.740 -7.419 -34.098 1.00 90.12 180 ARG A C 1
ATOM 1397 O O . ARG A 1 180 ? 16.518 -6.497 -34.871 1.00 90.12 180 ARG A O 1
ATOM 1404 N N . ASP A 1 181 ? 15.870 -8.374 -33.799 1.00 95.06 181 ASP A N 1
ATOM 1405 C CA . ASP A 1 181 ? 14.601 -8.596 -34.499 1.00 95.06 181 ASP A CA 1
ATOM 1406 C C . ASP A 1 181 ? 13.498 -7.648 -34.011 1.00 95.06 181 ASP A C 1
ATOM 1408 O O . ASP A 1 181 ? 12.475 -7.464 -34.662 1.00 95.06 181 ASP A O 1
ATOM 1412 N N . ILE A 1 182 ? 13.712 -7.013 -32.856 1.00 94.06 182 ILE A N 1
ATOM 1413 C CA . ILE A 1 182 ? 12.769 -6.069 -32.259 1.00 94.06 182 ILE A CA 1
ATOM 1414 C C . ILE A 1 182 ? 13.197 -4.641 -32.587 1.00 94.06 182 ILE A C 1
ATOM 1416 O O . ILE A 1 182 ? 14.325 -4.225 -32.291 1.00 94.06 182 ILE A O 1
ATOM 1420 N N . THR A 1 183 ? 12.266 -3.865 -33.143 1.00 94.88 183 THR A N 1
ATOM 1421 C CA . THR A 1 183 ? 12.507 -2.463 -33.498 1.00 94.88 183 THR A CA 1
ATOM 1422 C C . THR A 1 183 ? 12.843 -1.618 -32.269 1.00 94.88 183 THR A C 1
ATOM 1424 O O . THR A 1 183 ? 12.386 -1.882 -31.152 1.00 94.88 183 THR A O 1
ATOM 1427 N N . LEU A 1 184 ? 13.628 -0.555 -32.469 1.00 93.00 184 LEU A N 1
ATOM 1428 C CA . LEU A 1 184 ? 13.945 0.390 -31.398 1.00 93.00 184 LEU A CA 1
ATOM 1429 C C . LEU A 1 184 ? 12.669 0.985 -30.788 1.00 93.00 184 LEU A C 1
ATOM 1431 O O . LEU A 1 184 ? 12.555 1.029 -29.567 1.00 93.00 184 LEU A O 1
ATOM 1435 N N . LEU A 1 185 ? 11.700 1.376 -31.622 1.00 94.94 185 LEU A N 1
ATOM 1436 C CA . LEU A 1 185 ? 10.442 1.973 -31.172 1.00 94.94 185 LEU A CA 1
ATOM 1437 C C . LEU A 1 185 ? 9.684 1.041 -30.218 1.00 94.94 185 LEU A C 1
ATOM 1439 O O . LEU A 1 185 ? 9.309 1.459 -29.125 1.00 94.94 185 LEU A O 1
ATOM 1443 N N . THR A 1 186 ? 9.544 -0.239 -30.577 1.00 95.56 186 THR A N 1
ATOM 1444 C CA . THR A 1 186 ? 8.899 -1.241 -29.716 1.00 95.56 186 THR A CA 1
ATOM 1445 C C . THR A 1 186 ? 9.623 -1.378 -28.378 1.00 95.56 186 THR A C 1
ATOM 1447 O O . THR A 1 186 ? 8.980 -1.410 -27.331 1.00 95.56 186 THR A O 1
ATOM 1450 N N . LYS A 1 187 ? 10.961 -1.395 -28.370 1.00 94.31 187 LYS A N 1
ATOM 1451 C CA . LYS A 1 187 ? 11.727 -1.469 -27.116 1.00 94.31 187 LYS A CA 1
ATOM 1452 C C . LYS A 1 187 ? 11.537 -0.233 -26.239 1.00 94.31 187 LYS A C 1
ATOM 1454 O O . LYS A 1 187 ? 11.443 -0.370 -25.021 1.00 94.31 187 LYS A O 1
ATOM 1459 N N . VAL A 1 188 ? 11.456 0.956 -26.842 1.00 94.62 188 VAL A N 1
ATOM 1460 C CA . VAL A 1 188 ? 11.139 2.195 -26.117 1.00 94.62 188 VAL A CA 1
ATOM 1461 C C . VAL A 1 188 ? 9.758 2.097 -25.473 1.00 94.62 188 VAL A C 1
ATOM 1463 O O . VAL A 1 188 ? 9.621 2.424 -24.296 1.00 94.62 188 VAL A O 1
ATOM 1466 N N . CYS A 1 189 ? 8.752 1.609 -26.205 1.00 95.50 189 CYS A N 1
ATOM 1467 C CA . CYS A 1 189 ? 7.410 1.382 -25.666 1.00 95.50 189 CYS A CA 1
ATOM 1468 C C . CYS A 1 189 ? 7.429 0.398 -24.489 1.00 95.50 189 CYS A C 1
ATOM 1470 O O . CYS A 1 189 ? 6.875 0.709 -23.438 1.00 95.50 189 CYS A O 1
ATOM 1472 N N . ILE A 1 190 ? 8.122 -0.738 -24.628 1.00 94.44 190 ILE A N 1
ATOM 1473 C CA . ILE A 1 190 ? 8.247 -1.745 -23.563 1.00 94.44 190 ILE A CA 1
ATOM 1474 C C . ILE A 1 190 ? 8.855 -1.129 -22.304 1.00 94.44 190 ILE A C 1
ATOM 1476 O O . ILE A 1 190 ? 8.328 -1.306 -21.210 1.00 94.44 190 ILE A O 1
ATOM 1480 N N . VAL A 1 191 ? 9.943 -0.369 -22.431 1.00 92.94 191 VAL A N 1
ATOM 1481 C CA . VAL A 1 191 ? 10.592 0.211 -21.251 1.00 92.94 191 VAL A CA 1
ATOM 1482 C C . VAL A 1 191 ? 9.742 1.301 -20.603 1.00 92.94 191 VAL A C 1
ATOM 1484 O O . VAL A 1 191 ? 9.603 1.308 -19.377 1.00 92.94 191 VAL A O 1
ATOM 1487 N N . LYS A 1 192 ? 9.116 2.173 -21.401 1.00 94.38 192 LYS A N 1
ATOM 1488 C CA . LYS A 1 192 ? 8.172 3.172 -20.885 1.00 94.38 192 LYS A CA 1
ATOM 1489 C C . LYS A 1 192 ? 6.973 2.533 -20.179 1.00 94.38 192 LYS A C 1
ATOM 1491 O O . LYS A 1 192 ? 6.487 3.112 -19.219 1.00 94.38 192 LYS A O 1
ATOM 1496 N N . ALA A 1 193 ? 6.522 1.360 -20.622 1.00 95.38 193 ALA A N 1
ATOM 1497 C CA . ALA A 1 193 ? 5.378 0.663 -20.039 1.00 95.38 193 ALA A CA 1
ATOM 1498 C C . ALA A 1 193 ? 5.737 -0.226 -18.835 1.00 95.38 193 ALA A C 1
ATOM 1500 O O . ALA A 1 193 ? 4.907 -0.404 -17.951 1.00 95.38 193 ALA A O 1
ATOM 1501 N N . MET A 1 194 ? 6.946 -0.797 -18.782 1.00 94.81 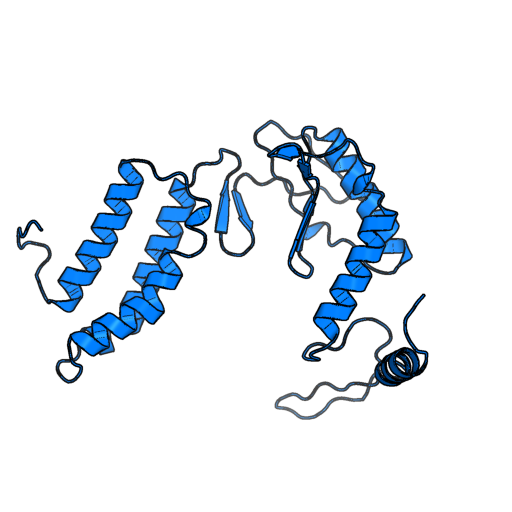194 MET A N 1
ATOM 1502 C CA . MET A 1 194 ? 7.288 -1.836 -17.793 1.00 94.81 194 MET A CA 1
ATOM 1503 C C . MET A 1 194 ? 8.363 -1.434 -16.781 1.00 94.81 194 MET A C 1
ATOM 1505 O O . MET A 1 194 ? 8.428 -2.020 -15.706 1.00 94.81 194 MET A O 1
ATOM 1509 N N . VAL A 1 195 ? 9.231 -0.469 -17.095 1.00 94.38 195 VAL A N 1
ATOM 1510 C CA . VAL A 1 195 ? 10.346 -0.079 -16.209 1.00 94.38 195 VAL A CA 1
ATOM 1511 C C . VAL A 1 195 ? 10.090 1.281 -15.581 1.00 94.38 195 VAL A C 1
ATOM 1513 O O . VAL A 1 195 ? 10.294 1.446 -14.383 1.00 94.38 195 VAL A O 1
ATOM 1516 N N . PHE A 1 196 ? 9.660 2.264 -16.372 1.00 93.56 196 PHE A N 1
ATOM 1517 C CA . PHE A 1 196 ? 9.434 3.617 -15.862 1.00 93.56 196 PHE A CA 1
ATOM 1518 C C . PHE A 1 196 ? 8.362 3.655 -14.765 1.00 93.56 196 PHE A C 1
ATOM 1520 O O . PHE A 1 196 ? 8.630 4.285 -13.746 1.00 93.56 196 PHE A O 1
ATOM 1527 N N . PRO A 1 197 ? 7.228 2.932 -14.865 1.00 94.75 197 PRO A N 1
ATOM 1528 C CA . PRO A 1 197 ? 6.249 2.892 -13.781 1.00 94.75 197 PRO A CA 1
ATOM 1529 C C . PRO A 1 197 ? 6.815 2.310 -12.483 1.00 94.75 197 PRO A C 1
ATOM 1531 O O . PRO A 1 197 ? 6.465 2.781 -11.410 1.00 94.75 197 PRO A O 1
ATOM 1534 N N . VAL A 1 198 ? 7.741 1.345 -12.571 1.00 93.62 198 VAL A N 1
ATOM 1535 C CA . VAL A 1 198 ? 8.433 0.800 -11.391 1.00 93.62 198 VAL A CA 1
ATOM 1536 C C . VAL A 1 198 ? 9.274 1.887 -10.728 1.00 93.62 198 VAL A C 1
ATOM 1538 O O . VAL A 1 198 ? 9.191 2.076 -9.526 1.00 93.62 198 VAL A O 1
ATOM 1541 N N . VAL A 1 199 ? 10.057 2.635 -11.508 1.00 93.81 199 VAL A N 1
ATOM 1542 C CA . VAL A 1 199 ? 10.939 3.682 -10.967 1.00 93.81 199 VAL A CA 1
ATOM 1543 C C . VAL A 1 199 ? 10.163 4.890 -10.450 1.00 93.81 199 VAL A C 1
ATOM 1545 O O . VAL A 1 199 ? 10.600 5.514 -9.494 1.00 93.81 199 VAL A O 1
ATOM 1548 N N . MET A 1 200 ? 9.048 5.238 -11.087 1.00 91.88 200 MET A N 1
ATOM 1549 C CA . MET A 1 200 ? 8.243 6.413 -10.741 1.00 91.88 200 MET A CA 1
ATOM 1550 C C . MET A 1 200 ? 7.183 6.116 -9.673 1.00 91.88 200 MET A C 1
ATOM 1552 O O . MET A 1 200 ? 6.428 7.008 -9.300 1.00 91.88 200 MET A O 1
ATOM 1556 N N . CYS A 1 201 ? 7.092 4.886 -9.172 1.00 90.00 201 CYS A N 1
ATOM 1557 C CA . CYS A 1 201 ? 6.136 4.559 -8.123 1.00 90.00 201 CYS A CA 1
ATOM 1558 C C . CYS A 1 201 ? 6.437 5.373 -6.851 1.00 90.00 201 CYS A C 1
ATOM 1560 O O . CYS A 1 201 ? 7.558 5.326 -6.340 1.00 90.00 201 CYS A O 1
ATOM 1562 N N . GLY A 1 202 ? 5.452 6.140 -6.370 1.00 87.88 202 GLY A N 1
ATOM 1563 C CA . GLY A 1 202 ? 5.579 6.982 -5.178 1.00 87.88 202 GLY A CA 1
ATOM 1564 C C . GLY A 1 202 ? 6.428 8.246 -5.361 1.00 87.88 202 GLY A C 1
ATOM 1565 O O . GLY A 1 202 ? 6.766 8.894 -4.373 1.00 87.88 202 GLY A O 1
ATOM 1566 N N . HIS A 1 203 ? 6.809 8.613 -6.592 1.00 91.06 203 HIS A N 1
ATOM 1567 C CA . HIS A 1 203 ? 7.670 9.777 -6.837 1.00 91.06 203 HIS A CA 1
ATOM 1568 C C . HIS A 1 203 ? 7.035 11.118 -6.439 1.00 91.06 203 HIS A C 1
ATOM 1570 O O . HIS A 1 203 ? 7.751 12.078 -6.154 1.00 91.06 203 HIS A O 1
ATOM 1576 N N . GLU A 1 204 ? 5.706 11.182 -6.385 1.00 91.00 204 GLU A N 1
ATOM 1577 C CA . GLU A 1 204 ? 4.933 12.344 -5.952 1.00 91.00 204 GLU A CA 1
ATOM 1578 C C . GLU A 1 204 ? 5.207 12.742 -4.495 1.00 91.00 204 GLU A C 1
ATOM 1580 O O . GLU A 1 204 ? 5.011 13.901 -4.131 1.00 91.00 204 GLU A O 1
ATOM 1585 N N . SER A 1 205 ? 5.698 11.813 -3.668 1.00 89.50 205 SER A N 1
ATOM 1586 C CA . SER A 1 205 ? 6.042 12.074 -2.269 1.00 89.50 205 SER A CA 1
ATOM 1587 C C . SER A 1 205 ? 7.528 12.381 -2.059 1.00 89.50 205 SER A C 1
ATOM 1589 O O . SER A 1 205 ? 7.973 12.510 -0.917 1.00 89.50 205 SER A O 1
ATOM 1591 N N . TRP A 1 206 ? 8.333 12.459 -3.123 1.00 93.50 206 TRP A N 1
ATOM 1592 C CA . TRP A 1 206 ? 9.780 12.612 -2.995 1.00 93.50 206 TRP A CA 1
ATOM 1593 C C . TRP A 1 206 ? 10.222 14.064 -2.905 1.00 93.50 206 TRP A C 1
ATOM 1595 O O . TRP A 1 206 ? 9.990 14.875 -3.799 1.00 93.50 206 TRP A O 1
ATOM 1605 N N . THR A 1 207 ? 11.031 14.356 -1.890 1.00 94.00 207 THR A N 1
ATOM 1606 C CA . THR A 1 207 ? 11.844 15.573 -1.879 1.00 94.00 207 THR A CA 1
ATOM 1607 C C . THR A 1 207 ? 13.144 15.324 -2.648 1.00 94.00 207 THR A C 1
ATOM 1609 O O . THR A 1 207 ? 14.112 14.768 -2.121 1.00 94.00 207 THR A O 1
ATOM 1612 N N . ILE A 1 208 ? 13.180 15.719 -3.925 1.00 93.75 208 ILE A N 1
ATOM 1613 C CA . ILE A 1 208 ? 14.321 15.459 -4.817 1.00 93.75 208 ILE A CA 1
ATOM 1614 C C . ILE A 1 208 ? 15.438 16.490 -4.595 1.00 93.75 208 ILE A C 1
ATOM 1616 O O . ILE A 1 208 ? 15.365 17.636 -5.035 1.00 93.75 208 ILE A O 1
ATOM 1620 N N . LYS A 1 209 ? 16.536 16.051 -3.972 1.00 94.81 209 LYS A N 1
ATOM 1621 C CA . LYS A 1 209 ? 17.780 16.833 -3.846 1.00 94.81 209 LYS A CA 1
ATOM 1622 C C . LYS A 1 209 ? 18.589 16.780 -5.151 1.00 94.81 209 LYS A C 1
ATOM 1624 O O . LYS A 1 209 ? 18.471 15.840 -5.938 1.00 94.81 209 LYS A O 1
ATOM 1629 N N . LYS A 1 210 ? 19.519 17.725 -5.350 1.00 96.00 210 LYS A N 1
ATOM 1630 C CA . LYS A 1 210 ? 20.417 17.761 -6.530 1.00 96.00 210 LYS A CA 1
ATOM 1631 C C . LYS A 1 210 ? 21.187 16.449 -6.745 1.00 96.00 210 LYS A C 1
ATOM 1633 O O . LYS A 1 210 ? 21.393 16.033 -7.883 1.00 96.00 210 LYS A O 1
ATOM 1638 N N . ALA A 1 211 ? 21.611 15.794 -5.663 1.00 94.88 211 ALA A N 1
ATOM 1639 C CA . ALA A 1 211 ? 22.284 14.498 -5.729 1.00 94.88 211 ALA A CA 1
ATOM 1640 C C . ALA A 1 211 ? 21.356 13.381 -6.242 1.00 94.88 211 ALA A C 1
ATOM 1642 O O . ALA A 1 211 ? 21.787 12.558 -7.048 1.00 94.88 211 ALA A O 1
ATOM 1643 N N . GLU A 1 212 ? 20.087 13.384 -5.833 1.00 95.12 212 GLU A N 1
ATOM 1644 C CA . GLU A 1 212 ? 19.096 12.391 -6.260 1.00 95.12 212 GLU A CA 1
ATOM 1645 C C . GLU A 1 212 ? 18.669 12.608 -7.711 1.00 95.12 212 GLU A C 1
ATOM 1647 O O . GLU A 1 212 ? 18.647 11.655 -8.486 1.00 95.12 212 GLU A O 1
ATOM 1652 N N . ARG A 1 213 ? 18.472 13.870 -8.124 1.00 95.00 213 ARG A N 1
ATOM 1653 C CA . ARG A 1 213 ? 18.245 14.248 -9.529 1.00 95.00 213 ARG A CA 1
ATOM 1654 C C . ARG A 1 213 ? 19.322 13.651 -10.440 1.00 95.00 213 ARG A C 1
ATOM 1656 O O . ARG A 1 213 ? 19.004 12.931 -11.378 1.00 95.00 213 ARG A O 1
ATOM 1663 N N . ARG A 1 214 ? 20.601 13.847 -10.090 1.00 95.31 214 ARG A N 1
ATOM 1664 C CA . ARG A 1 214 ? 21.744 13.281 -10.833 1.00 95.31 214 ARG A CA 1
ATOM 1665 C C . ARG A 1 214 ? 21.703 11.753 -10.917 1.00 95.31 214 ARG A C 1
ATOM 1667 O O . ARG A 1 214 ? 22.123 11.196 -11.926 1.00 95.31 214 ARG A O 1
ATOM 1674 N N . ARG A 1 215 ? 21.232 11.058 -9.874 1.00 94.44 215 ARG A N 1
ATOM 1675 C CA . ARG A 1 215 ? 21.108 9.588 -9.878 1.00 94.44 215 ARG A CA 1
ATOM 1676 C C . ARG A 1 215 ? 19.993 9.112 -10.802 1.00 94.44 215 ARG A C 1
ATOM 1678 O O . ARG A 1 215 ? 20.196 8.121 -11.502 1.00 94.44 215 ARG A O 1
ATOM 1685 N N . ILE A 1 216 ? 18.859 9.808 -10.802 1.00 94.44 216 ILE A N 1
ATOM 1686 C CA . ILE A 1 216 ? 17.730 9.531 -11.697 1.00 94.44 216 ILE A CA 1
ATOM 1687 C C . ILE A 1 216 ? 18.164 9.755 -13.149 1.00 94.44 216 ILE A C 1
ATOM 1689 O O . ILE A 1 216 ? 18.039 8.847 -13.967 1.00 94.44 216 ILE A O 1
ATOM 1693 N N . ASP A 1 217 ? 18.797 10.893 -13.441 1.00 94.00 217 ASP A N 1
ATOM 1694 C CA . ASP A 1 217 ? 19.284 11.202 -14.788 1.00 94.00 217 ASP A CA 1
ATOM 1695 C C . ASP A 1 217 ? 20.343 10.175 -15.244 1.00 94.00 217 ASP A C 1
ATOM 1697 O O . ASP A 1 217 ? 20.325 9.705 -16.380 1.00 94.00 217 ASP A O 1
ATOM 1701 N N . ALA A 1 218 ? 21.243 9.746 -14.350 1.00 92.56 218 ALA A N 1
ATOM 1702 C CA . ALA A 1 218 ? 22.225 8.703 -14.656 1.00 92.56 218 ALA A CA 1
ATOM 1703 C C . ALA A 1 218 ? 21.577 7.333 -14.931 1.00 92.56 218 ALA A C 1
ATOM 1705 O O . ALA A 1 218 ? 22.053 6.576 -15.783 1.00 92.56 218 ALA A O 1
ATOM 1706 N N . PHE A 1 219 ? 20.501 6.990 -14.217 1.00 92.94 219 PHE A N 1
ATOM 1707 C CA . PHE A 1 219 ? 19.725 5.782 -14.490 1.00 92.94 219 PHE A CA 1
ATOM 1708 C C . PHE A 1 219 ? 19.081 5.844 -15.877 1.00 92.94 219 PHE A C 1
ATOM 1710 O O . PHE A 1 219 ? 19.220 4.895 -16.653 1.00 92.94 219 PHE A O 1
ATOM 1717 N N . GLU A 1 220 ? 18.445 6.966 -16.205 1.00 92.12 220 GLU A N 1
ATOM 1718 C CA . GLU A 1 220 ? 17.813 7.184 -17.501 1.00 92.12 220 GLU A CA 1
ATOM 1719 C C . GLU A 1 220 ? 18.843 7.127 -18.644 1.00 92.12 220 GLU A C 1
ATOM 1721 O O . GLU A 1 220 ? 18.659 6.404 -19.625 1.00 92.12 220 GLU A O 1
ATOM 1726 N N . GLN A 1 221 ? 19.989 7.796 -18.493 1.00 90.31 221 GLN A N 1
ATOM 1727 C CA . GLN A 1 221 ? 21.067 7.752 -19.485 1.00 90.31 221 GLN A CA 1
ATOM 1728 C C . GLN A 1 221 ? 21.607 6.336 -19.696 1.00 90.31 221 GLN A C 1
ATOM 1730 O O . GLN A 1 221 ? 21.858 5.931 -20.833 1.00 90.31 221 GLN A O 1
ATOM 1735 N N . ARG A 1 222 ? 21.779 5.555 -18.622 1.00 86.75 222 ARG A N 1
ATOM 1736 C CA . ARG A 1 222 ? 22.201 4.151 -18.730 1.00 86.75 222 ARG A CA 1
ATOM 1737 C C . ARG A 1 222 ? 21.209 3.343 -19.565 1.00 86.75 222 ARG A C 1
ATOM 1739 O O . ARG A 1 222 ? 21.630 2.499 -20.356 1.00 86.75 222 ARG A O 1
ATOM 1746 N N . TYR A 1 223 ? 19.918 3.596 -19.386 1.00 86.19 223 TYR A N 1
ATOM 1747 C CA . TYR A 1 223 ? 18.859 2.957 -20.154 1.00 86.19 223 TYR A CA 1
ATOM 1748 C C . TYR A 1 223 ? 18.939 3.318 -21.646 1.00 86.19 223 TYR A C 1
ATOM 1750 O O . TYR A 1 223 ? 19.064 2.413 -22.478 1.00 86.19 223 TYR A O 1
ATOM 1758 N N . TRP A 1 224 ? 18.946 4.609 -21.991 1.00 88.88 224 TRP A N 1
ATOM 1759 C CA . TRP A 1 224 ? 18.997 5.044 -23.390 1.00 88.88 224 TRP A CA 1
ATOM 1760 C C . TRP A 1 224 ? 20.256 4.543 -24.097 1.00 88.88 224 TRP A C 1
ATOM 1762 O O . TRP A 1 224 ? 20.187 4.027 -25.213 1.00 88.88 224 TRP A O 1
ATOM 1772 N N . ARG A 1 225 ? 21.407 4.582 -23.416 1.00 87.69 225 ARG A N 1
ATOM 1773 C CA . ARG A 1 225 ? 22.659 4.021 -23.940 1.00 87.69 225 ARG A CA 1
ATOM 1774 C C . ARG A 1 225 ? 22.558 2.521 -24.201 1.00 87.69 225 ARG A C 1
ATOM 1776 O O . ARG A 1 225 ? 23.047 2.063 -25.229 1.00 87.69 225 ARG A O 1
ATOM 1783 N N . ARG A 1 226 ? 21.899 1.753 -23.326 1.00 84.81 226 ARG A N 1
ATOM 1784 C CA . ARG A 1 226 ? 21.705 0.305 -23.515 1.00 84.81 226 ARG A CA 1
ATOM 1785 C C . ARG A 1 226 ? 20.845 0.004 -24.742 1.00 84.81 226 ARG A C 1
ATOM 1787 O O . ARG A 1 226 ? 21.215 -0.870 -25.522 1.00 84.81 226 ARG A O 1
ATOM 1794 N N . LEU A 1 227 ? 19.747 0.737 -24.938 1.00 86.81 227 LEU A N 1
ATOM 1795 C CA . LEU A 1 227 ? 18.892 0.605 -26.126 1.00 86.81 227 LEU A CA 1
ATOM 1796 C C . LEU A 1 227 ? 19.636 0.923 -27.421 1.00 86.81 227 LEU A C 1
ATOM 1798 O O . LEU A 1 227 ? 19.546 0.174 -28.391 1.00 86.81 227 LEU A O 1
ATOM 1802 N N . LEU A 1 228 ? 20.380 2.029 -27.414 1.00 86.56 228 LEU A N 1
ATOM 1803 C CA . LEU A 1 228 ? 21.147 2.510 -28.561 1.00 86.56 228 LEU A CA 1
ATOM 1804 C C . LEU A 1 228 ? 22.475 1.761 -28.746 1.00 86.56 228 LEU A C 1
ATOM 1806 O O . LEU A 1 228 ? 23.218 2.060 -29.676 1.00 86.56 228 LEU A O 1
ATOM 1810 N N . ARG A 1 229 ? 22.787 0.797 -27.867 1.00 83.75 229 ARG A N 1
ATOM 1811 C CA . ARG A 1 229 ? 24.048 0.035 -27.842 1.00 83.75 229 ARG A CA 1
ATOM 1812 C C . ARG A 1 229 ? 25.294 0.930 -27.783 1.00 83.75 229 ARG A C 1
ATOM 1814 O O . ARG A 1 229 ? 26.346 0.582 -28.309 1.00 83.75 229 ARG A O 1
ATOM 1821 N N . VAL A 1 230 ? 25.179 2.075 -27.114 1.00 85.12 230 VAL A N 1
ATOM 1822 C CA . VAL A 1 230 ? 26.282 3.012 -26.892 1.00 85.12 230 VAL A CA 1
ATOM 1823 C C . VAL A 1 230 ? 27.094 2.539 -25.679 1.00 85.12 230 VAL A C 1
ATOM 1825 O O . VAL A 1 230 ? 26.530 2.421 -24.586 1.00 85.12 230 VAL A O 1
ATOM 1828 N N . PRO A 1 231 ? 28.409 2.281 -25.825 1.00 78.69 231 PRO A N 1
ATOM 1829 C CA . PRO A 1 231 ? 29.261 1.886 -24.709 1.00 78.69 231 PRO A CA 1
ATOM 1830 C C . PRO A 1 231 ? 29.283 2.939 -23.597 1.00 78.69 231 PRO A C 1
ATOM 1832 O O . PRO A 1 231 ? 29.163 4.140 -23.844 1.00 78.69 231 PRO A O 1
ATOM 1835 N N . TRP A 1 232 ? 29.499 2.507 -22.354 1.00 70.88 232 TRP A N 1
ATOM 1836 C CA . TRP A 1 232 ? 29.594 3.434 -21.221 1.00 70.88 232 TRP A CA 1
ATOM 1837 C C . TRP A 1 232 ? 30.809 4.375 -21.333 1.00 70.88 232 TRP A C 1
ATOM 1839 O O . TRP A 1 232 ? 30.734 5.511 -20.874 1.00 70.88 232 TRP A O 1
ATOM 1849 N N . THR A 1 233 ? 31.878 3.935 -22.006 1.00 78.69 233 THR A N 1
ATOM 1850 C CA . THR A 1 233 ? 33.103 4.707 -22.279 1.00 78.69 233 THR A CA 1
ATOM 1851 C C . THR A 1 233 ? 32.913 5.804 -23.325 1.00 78.69 233 THR A C 1
ATOM 1853 O O . THR A 1 233 ? 33.713 6.734 -23.393 1.00 78.69 233 THR A O 1
ATOM 1856 N N . ALA A 1 234 ? 31.853 5.737 -24.137 1.00 76.81 234 ALA A N 1
ATOM 1857 C CA . ALA A 1 234 ? 31.578 6.763 -25.130 1.00 76.81 234 ALA A CA 1
ATOM 1858 C C . ALA A 1 234 ? 31.123 8.054 -24.430 1.00 76.81 234 ALA A C 1
ATOM 1860 O O . ALA A 1 234 ? 30.081 8.099 -23.761 1.00 76.81 234 ALA A O 1
ATOM 1861 N N . ARG A 1 235 ? 31.901 9.130 -24.588 1.00 70.38 235 ARG A N 1
ATOM 1862 C CA . ARG A 1 235 ? 31.540 10.460 -24.092 1.00 70.38 235 ARG A CA 1
ATOM 1863 C C . ARG A 1 235 ? 30.587 11.113 -25.092 1.00 70.38 235 ARG A C 1
ATOM 1865 O O . ARG A 1 235 ? 31.013 11.697 -26.078 1.00 70.38 235 ARG A O 1
ATOM 1872 N N . ARG A 1 236 ? 29.285 10.963 -24.851 1.00 63.94 236 ARG A N 1
ATOM 1873 C CA . ARG A 1 236 ? 28.222 11.697 -25.547 1.00 63.94 236 ARG A CA 1
ATOM 1874 C C . ARG A 1 236 ? 27.415 12.459 -24.502 1.00 63.94 236 ARG A C 1
ATOM 1876 O O . ARG A 1 236 ? 26.832 11.826 -23.617 1.00 63.94 236 ARG A O 1
ATOM 1883 N N . SER A 1 237 ? 27.495 13.785 -24.541 1.00 54.56 237 SER A N 1
ATOM 1884 C CA . SER A 1 237 ? 26.562 14.676 -23.850 1.00 54.56 237 SER A CA 1
ATOM 1885 C C . SER A 1 237 ? 25.273 14.761 -24.666 1.00 54.56 237 SER A C 1
ATOM 1887 O O . SER A 1 237 ? 25.327 14.613 -25.888 1.00 54.56 237 SER A O 1
ATOM 1889 N N . ASN A 1 238 ? 24.142 14.940 -23.980 1.00 50.59 238 ASN A N 1
ATOM 1890 C CA . ASN A 1 238 ? 22.912 15.389 -24.634 1.00 50.59 238 ASN A CA 1
ATOM 1891 C C . ASN A 1 238 ? 23.108 16.784 -25.226 1.00 50.59 238 ASN A C 1
ATOM 1893 O O . ASN A 1 238 ? 23.928 17.538 -24.648 1.00 50.59 238 ASN A O 1
#

Mean predicted aligned error: 7.3 Å